Protein AF-F8P8F6-F1 (afdb_monomer_lite)

Radius of gyration: 34.49 Å; chains: 1; bounding box: 82×62×100 Å

Foldseek 3Di:
DDQAQQPQPSHRAPDSPDNHNDPVSVVVVVVVVPVPDDDDDDDDDDDPDDDDQAQPQPRHRAPDSVDSHNDPVSVVVVVVPPPPDPPPPPPDDDDDDDDDDDDDDDDDDDDDDDDDDDDDDDDDDDDDDDDDDDPPDDDDPPPDPDPPDDDDDDDDDDDDDDPDDDPPPPPPPPDPPDPDDDPQAAPPPPPRHGFDQDPVRDGDNHNDLVSQQVCLVVVVAPAQPQPSRGHADPVGSHPDPVSVVVVVPPD

pLDDT: mean 70.85, std 22.19, range [36.22, 97.88]

Secondary structure (DSSP, 8-state):
-PPPPPTTT-SPPSSTT-SSSSHHHHHHHHHHHT-S--------PPPTT----S-TTT-SPPSSTTSSSSSHHHHHHHHHHS----------------------------------------------------------------S------------------------PPP-----PPPTTB-SSTT--PBPPB-TTSPBPSSSSHHHHHHHHHTTSSPBPTTTSSSBPBTTBSSSSHHHHHHHHH--

Structure (mmCIF, N/CA/C/O backbone):
data_AF-F8P8F6-F1
#
_entry.id   AF-F8P8F6-F1
#
loop_
_atom_site.group_PDB
_atom_site.id
_atom_site.type_symbol
_atom_site.label_atom_id
_atom_site.label_alt_id
_atom_site.label_comp_id
_atom_site.label_asym_id
_atom_site.label_entity_id
_atom_site.label_seq_id
_atom_site.pdbx_PDB_ins_code
_atom_site.Cartn_x
_atom_site.Cartn_y
_atom_site.Cartn_z
_atom_site.occupancy
_atom_site.B_iso_or_equiv
_atom_site.auth_seq_id
_atom_site.auth_comp_id
_atom_site.auth_asym_id
_atom_site.auth_atom_id
_atom_site.pdbx_PDB_model_num
ATOM 1 N N . MET A 1 1 ? 51.251 -5.791 15.414 1.00 56.12 1 MET A N 1
ATOM 2 C CA . MET A 1 1 ? 50.187 -5.242 14.542 1.00 56.12 1 MET A CA 1
ATOM 3 C C . MET A 1 1 ? 50.867 -4.644 13.320 1.00 56.12 1 MET A C 1
ATOM 5 O O . MET A 1 1 ? 51.685 -3.748 13.491 1.00 56.12 1 MET A O 1
ATOM 9 N N . ALA A 1 2 ? 50.655 -5.206 12.128 1.00 58.38 2 ALA A N 1
ATOM 10 C CA . ALA A 1 2 ? 51.312 -4.716 10.916 1.00 58.38 2 ALA A CA 1
ATOM 11 C C . ALA A 1 2 ? 50.713 -3.356 10.500 1.00 58.38 2 ALA A C 1
ATOM 13 O O . ALA A 1 2 ? 49.497 -3.188 10.606 1.00 58.38 2 ALA A O 1
ATOM 14 N N . PRO A 1 3 ? 51.529 -2.382 10.058 1.00 70.81 3 PRO A N 1
ATOM 15 C CA . PRO A 1 3 ? 51.019 -1.112 9.557 1.00 70.81 3 PRO A CA 1
ATOM 16 C C . PRO A 1 3 ? 50.175 -1.375 8.306 1.00 70.81 3 PRO A C 1
ATOM 18 O O . PRO A 1 3 ? 50.679 -1.948 7.339 1.00 70.81 3 PRO A O 1
ATOM 21 N N . ALA A 1 4 ? 48.904 -0.973 8.336 1.00 86.75 4 ALA A N 1
ATOM 22 C CA . ALA A 1 4 ? 48.013 -1.102 7.190 1.00 86.75 4 ALA A CA 1
ATOM 23 C C . ALA A 1 4 ? 48.607 -0.336 5.995 1.00 86.75 4 ALA A C 1
ATOM 25 O O . ALA A 1 4 ? 48.959 0.844 6.105 1.00 86.75 4 ALA A O 1
ATOM 26 N N . LEU A 1 5 ? 48.790 -1.027 4.869 1.00 92.69 5 LEU A N 1
ATOM 27 C CA . LEU A 1 5 ? 49.139 -0.375 3.610 1.00 92.69 5 LEU A CA 1
ATOM 28 C C . LEU A 1 5 ? 47.928 0.425 3.126 1.00 92.69 5 LEU A C 1
ATOM 30 O O . LEU A 1 5 ? 46.796 0.103 3.459 1.00 92.69 5 LEU A O 1
ATOM 34 N N . CYS A 1 6 ? 48.157 1.479 2.348 1.00 92.38 6 CYS A N 1
ATOM 35 C CA . CYS A 1 6 ? 47.046 2.252 1.806 1.00 92.38 6 CYS A CA 1
ATOM 36 C C . CYS A 1 6 ? 46.177 1.409 0.861 1.00 92.38 6 CYS A C 1
ATOM 38 O O . CYS A 1 6 ? 46.695 0.897 -0.127 1.00 92.38 6 CYS A O 1
ATOM 40 N N . ASP A 1 7 ? 44.863 1.401 1.074 1.00 91.06 7 ASP A N 1
ATOM 41 C CA . ASP A 1 7 ? 43.907 0.594 0.292 1.00 91.06 7 ASP A CA 1
ATOM 42 C C . ASP A 1 7 ? 43.836 0.943 -1.204 1.00 91.06 7 ASP A C 1
ATOM 44 O O . ASP A 1 7 ? 43.388 0.145 -2.021 1.00 91.06 7 ASP A O 1
ATOM 48 N N . ASN A 1 8 ? 44.256 2.150 -1.593 1.00 92.94 8 ASN A N 1
ATOM 49 C CA . ASN A 1 8 ? 44.190 2.589 -2.990 1.00 92.94 8 ASN A CA 1
ATOM 50 C C . ASN A 1 8 ? 45.541 2.507 -3.717 1.00 92.94 8 ASN A C 1
ATOM 52 O O . ASN A 1 8 ? 45.564 2.264 -4.918 1.00 92.94 8 ASN A O 1
ATOM 56 N N . CYS A 1 9 ? 46.661 2.722 -3.014 1.00 93.62 9 CYS A N 1
ATOM 57 C CA . CYS A 1 9 ? 47.998 2.792 -3.623 1.00 93.62 9 CYS A CA 1
ATOM 58 C C . CYS A 1 9 ? 48.926 1.632 -3.212 1.00 93.62 9 CYS A C 1
ATOM 60 O O . CYS A 1 9 ? 50.002 1.491 -3.786 1.00 93.62 9 CYS A O 1
ATOM 62 N N . HIS A 1 10 ? 48.561 0.868 -2.174 1.00 92.56 10 HIS A N 1
ATOM 63 C CA . HIS A 1 10 ? 49.378 -0.139 -1.483 1.00 92.56 10 HIS A CA 1
ATOM 64 C C . HIS A 1 10 ? 50.791 0.327 -1.090 1.00 9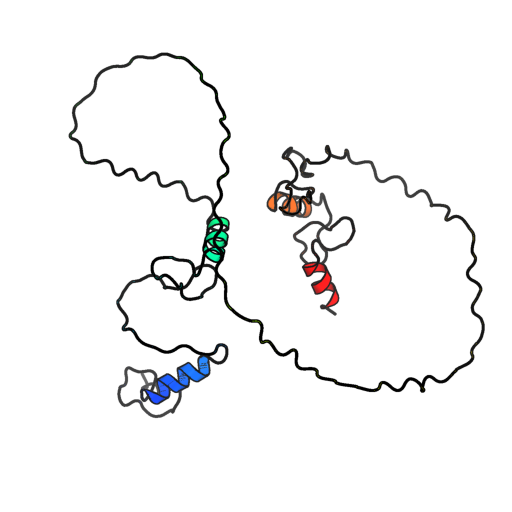2.56 10 HIS A C 1
ATOM 66 O O . HIS A 1 10 ? 51.690 -0.479 -0.875 1.00 92.56 10 HIS A O 1
ATOM 72 N N . LYS A 1 11 ? 51.007 1.642 -0.948 1.00 92.62 11 LYS A N 1
ATOM 73 C CA . LYS A 1 11 ? 52.240 2.205 -0.382 1.00 92.62 11 LYS A CA 1
ATOM 74 C C . LYS A 1 11 ? 52.068 2.413 1.115 1.00 92.62 11 LYS A C 1
ATOM 76 O O . LYS A 1 11 ? 50.972 2.711 1.598 1.00 92.62 11 LYS A O 1
ATOM 81 N N . LYS A 1 12 ? 53.174 2.290 1.847 1.00 89.50 12 LYS A N 1
ATOM 82 C CA . LYS A 1 12 ? 53.213 2.529 3.290 1.00 89.50 12 LYS A CA 1
ATOM 83 C C . LYS A 1 12 ? 52.879 4.006 3.565 1.00 89.50 12 LYS A C 1
ATOM 85 O O . LYS A 1 12 ? 53.557 4.879 3.016 1.00 89.50 12 LYS A O 1
ATOM 90 N N . PRO A 1 13 ? 51.825 4.315 4.341 1.00 89.38 13 PRO A N 1
ATOM 91 C CA . PRO A 1 13 ? 51.421 5.696 4.569 1.00 89.38 13 PRO A CA 1
ATOM 92 C C . PRO A 1 13 ? 52.484 6.442 5.382 1.00 89.38 13 PRO A C 1
ATOM 94 O O . PRO A 1 13 ? 53.085 5.887 6.301 1.00 89.38 13 PRO A O 1
ATOM 97 N N . LYS A 1 14 ? 52.699 7.727 5.065 1.00 86.88 14 LYS A N 1
ATOM 98 C CA . LYS A 1 14 ? 53.635 8.589 5.812 1.00 86.88 14 LYS A CA 1
ATOM 99 C C . LYS A 1 14 ? 53.171 8.832 7.255 1.00 86.88 14 LYS A C 1
ATOM 101 O O . LYS A 1 14 ? 53.989 9.085 8.132 1.00 86.88 14 LYS A O 1
ATOM 106 N N . PHE A 1 15 ? 51.866 8.723 7.494 1.00 85.94 15 PHE A N 1
ATOM 107 C CA . PHE A 1 15 ? 51.234 8.856 8.801 1.00 85.94 15 PHE A CA 1
ATOM 108 C C . PHE A 1 15 ? 50.448 7.574 9.093 1.00 85.94 15 PHE A C 1
ATOM 110 O O . PHE A 1 15 ? 49.455 7.291 8.426 1.00 85.94 15 PHE A O 1
ATOM 117 N N . SER A 1 16 ? 50.903 6.794 10.077 1.00 79.69 16 SER A N 1
ATOM 118 C CA . SER A 1 16 ? 50.377 5.454 10.399 1.00 79.69 16 SER A CA 1
ATOM 119 C C . SER A 1 16 ? 48.900 5.425 10.824 1.00 79.69 16 SER A C 1
ATOM 121 O O . SER A 1 16 ? 48.324 4.348 10.938 1.00 79.69 16 SER A O 1
ATOM 123 N N . THR A 1 17 ? 48.292 6.576 11.097 1.00 86.44 17 THR A N 1
ATOM 124 C CA . THR A 1 17 ? 46.916 6.704 11.597 1.00 86.44 17 THR A CA 1
ATOM 125 C C . THR A 1 17 ? 45.855 6.820 10.502 1.00 86.44 17 THR A C 1
ATOM 127 O O . THR A 1 17 ? 44.670 6.832 10.821 1.00 86.44 17 THR A O 1
ATOM 130 N N . PHE A 1 18 ? 46.237 6.913 9.223 1.00 87.62 18 PHE A N 1
ATOM 131 C CA . PHE A 1 18 ? 45.287 7.103 8.123 1.00 87.62 18 PHE A CA 1
ATOM 132 C C . PHE A 1 18 ? 45.213 5.874 7.212 1.00 87.62 18 PHE A C 1
ATOM 134 O O . PHE A 1 18 ? 46.236 5.320 6.824 1.00 87.62 18 PHE A O 1
ATOM 141 N N . GLN A 1 19 ? 43.990 5.524 6.797 1.00 91.19 19 GLN A N 1
ATOM 142 C CA . GLN A 1 19 ? 43.688 4.454 5.825 1.00 91.19 19 GLN A CA 1
ATOM 143 C C . GLN A 1 19 ? 44.325 4.701 4.437 1.00 91.19 19 GLN A C 1
ATOM 145 O O . GLN A 1 19 ? 44.450 3.795 3.616 1.00 91.19 19 GLN A O 1
ATOM 150 N N . TYR A 1 20 ? 44.738 5.943 4.147 1.00 92.94 20 TYR A N 1
ATOM 151 C CA . TYR A 1 20 ? 45.270 6.340 2.844 1.00 92.94 20 TYR A CA 1
ATOM 152 C C . TYR A 1 20 ? 46.641 7.010 2.948 1.00 92.94 20 TYR A C 1
ATOM 154 O O . TYR A 1 20 ? 46.889 7.820 3.840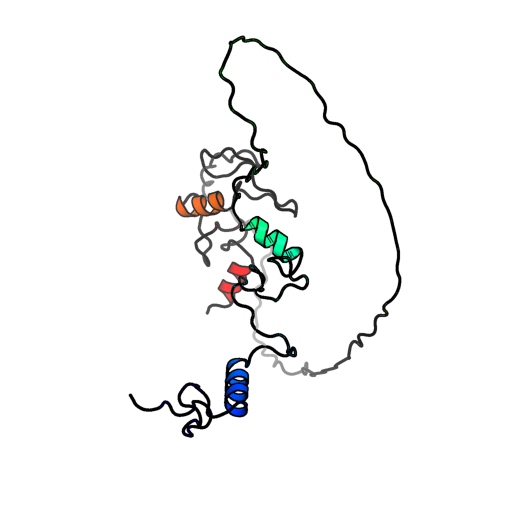 1.00 92.94 20 TYR A O 1
ATOM 162 N N . CYS A 1 21 ? 47.517 6.720 1.977 1.00 93.56 21 CYS A N 1
ATOM 163 C CA . CYS A 1 21 ? 48.890 7.229 1.910 1.00 93.56 21 CYS A CA 1
ATOM 164 C C . CYS A 1 21 ? 48.959 8.757 1.702 1.00 93.56 21 CYS A C 1
ATOM 166 O O . CYS A 1 21 ? 49.967 9.382 2.034 1.00 93.56 21 CYS A O 1
ATOM 168 N N . GLY A 1 22 ? 47.877 9.368 1.208 1.00 92.06 22 GLY A N 1
ATOM 169 C CA . GLY A 1 22 ? 47.751 10.806 1.005 1.00 92.06 22 GLY A CA 1
ATOM 170 C C . GLY A 1 22 ? 46.328 11.233 0.641 1.00 92.06 22 GLY A C 1
ATOM 171 O O . GLY A 1 22 ? 45.431 10.406 0.466 1.00 92.06 22 GLY A O 1
ATOM 172 N N . LYS A 1 23 ? 46.129 12.551 0.506 1.00 90.25 23 LYS A N 1
ATOM 173 C CA . LYS A 1 23 ? 44.828 13.162 0.165 1.00 90.25 23 LYS A CA 1
ATOM 174 C C . LYS A 1 23 ? 44.289 12.695 -1.189 1.00 90.25 23 LYS A C 1
ATOM 176 O O . LYS A 1 23 ? 43.084 12.535 -1.333 1.00 90.25 23 LYS A O 1
ATOM 181 N N . THR A 1 24 ? 45.177 12.466 -2.155 1.00 94.19 24 THR A N 1
ATOM 182 C CA . THR A 1 24 ? 44.829 11.954 -3.487 1.00 94.19 24 THR A CA 1
ATOM 183 C C . THR A 1 24 ? 44.187 10.575 -3.388 1.00 94.19 24 THR A C 1
ATOM 185 O O . THR A 1 24 ? 43.061 10.391 -3.834 1.00 94.19 24 THR A O 1
ATOM 188 N N . CYS A 1 25 ? 44.828 9.643 -2.684 1.00 92.94 25 CYS A N 1
ATOM 189 C CA . CYS A 1 25 ? 44.306 8.288 -2.524 1.00 92.94 25 CYS A CA 1
ATOM 190 C C . CYS A 1 25 ? 43.001 8.220 -1.720 1.00 92.94 25 CYS A C 1
ATOM 192 O O . CYS A 1 25 ? 42.155 7.383 -2.015 1.00 92.94 25 CYS A O 1
ATOM 194 N N . ALA A 1 26 ? 42.799 9.122 -0.754 1.00 91.88 26 ALA A N 1
ATOM 195 C CA . ALA A 1 26 ? 41.521 9.235 -0.051 1.00 91.88 26 ALA A CA 1
ATOM 196 C C . ALA A 1 26 ? 40.383 9.722 -0.973 1.00 91.88 26 ALA A C 1
ATOM 198 O O . ALA A 1 26 ? 39.255 9.229 -0.883 1.00 91.88 26 ALA A O 1
ATOM 199 N N . ALA A 1 27 ? 40.673 10.671 -1.873 1.00 91.62 27 ALA A N 1
ATOM 200 C CA . ALA A 1 27 ? 39.710 11.187 -2.848 1.00 91.62 27 ALA A CA 1
ATOM 201 C C . ALA A 1 27 ? 39.357 10.141 -3.922 1.00 91.62 27 ALA A C 1
ATOM 203 O O . ALA A 1 27 ? 38.192 9.975 -4.271 1.00 91.62 27 ALA A O 1
ATOM 204 N N . GLU A 1 28 ? 40.345 9.389 -4.407 1.00 91.62 28 GLU A N 1
ATOM 205 C CA . GLU A 1 28 ? 40.125 8.313 -5.381 1.00 91.62 28 GLU A CA 1
ATOM 206 C C . GLU A 1 28 ? 39.297 7.168 -4.790 1.00 91.62 28 GLU A C 1
ATOM 208 O O . GLU A 1 28 ? 38.394 6.652 -5.449 1.00 91.62 28 GLU A O 1
ATOM 213 N N . ALA A 1 29 ? 39.537 6.808 -3.527 1.00 87.69 29 ALA A N 1
ATOM 214 C CA . ALA A 1 29 ? 38.753 5.785 -2.844 1.00 87.69 29 ALA A CA 1
ATOM 215 C C . ALA A 1 29 ? 37.292 6.214 -2.620 1.00 87.69 29 ALA A C 1
ATOM 217 O O . ALA A 1 29 ? 36.374 5.410 -2.780 1.00 87.69 29 ALA A O 1
ATOM 218 N N . THR A 1 30 ? 37.047 7.495 -2.321 1.00 83.19 30 THR A N 1
ATOM 219 C CA . THR A 1 30 ? 35.676 8.026 -2.237 1.00 83.19 30 THR A CA 1
ATOM 220 C C . THR A 1 30 ? 35.005 8.102 -3.607 1.00 83.19 30 THR A C 1
ATOM 222 O O . THR A 1 30 ? 33.823 7.779 -3.708 1.00 83.19 30 THR A O 1
ATOM 225 N N . ALA A 1 31 ? 35.737 8.448 -4.670 1.00 80.25 31 ALA A N 1
ATOM 226 C CA . ALA A 1 31 ? 35.213 8.445 -6.037 1.00 80.25 31 ALA A CA 1
ATOM 227 C C . ALA A 1 31 ? 34.824 7.030 -6.505 1.00 80.25 31 ALA A C 1
ATOM 229 O O . ALA A 1 31 ? 33.751 6.851 -7.076 1.00 80.25 31 ALA A O 1
ATOM 230 N N . LYS A 1 32 ? 35.636 6.010 -6.195 1.00 77.31 32 LYS A N 1
ATOM 231 C CA . LYS A 1 32 ? 35.328 4.605 -6.520 1.00 77.31 32 LYS A CA 1
ATOM 232 C C . LYS A 1 32 ? 34.104 4.070 -5.768 1.00 77.31 32 LYS A C 1
ATOM 234 O O . LYS A 1 32 ? 33.344 3.298 -6.336 1.00 77.31 32 LYS A O 1
ATOM 239 N N . ASN A 1 33 ? 33.872 4.509 -4.529 1.00 67.38 33 ASN A N 1
ATOM 240 C CA . ASN A 1 33 ? 32.741 4.039 -3.717 1.00 67.38 33 ASN A CA 1
ATOM 241 C C . ASN A 1 33 ? 31.435 4.832 -3.950 1.00 67.38 33 ASN A C 1
ATOM 243 O O . ASN A 1 33 ? 30.374 4.459 -3.462 1.00 67.38 33 ASN A O 1
ATOM 247 N N . THR A 1 34 ? 31.494 5.942 -4.694 1.00 61.72 34 THR A N 1
ATOM 248 C CA . THR A 1 34 ? 30.333 6.802 -4.999 1.00 61.72 34 THR A CA 1
ATOM 249 C C . THR A 1 34 ? 29.886 6.712 -6.458 1.00 61.72 34 THR A C 1
ATOM 251 O O . THR A 1 34 ? 29.148 7.572 -6.942 1.00 61.72 34 THR A O 1
ATOM 254 N N . GLY A 1 35 ? 30.270 5.638 -7.155 1.00 48.31 35 GLY A N 1
ATOM 255 C CA . GLY A 1 35 ? 29.797 5.285 -8.495 1.00 48.31 35 GLY A CA 1
ATOM 256 C C . GLY A 1 35 ? 28.311 4.902 -8.551 1.00 48.31 35 GLY A C 1
ATOM 257 O O . GLY A 1 35 ? 27.991 3.796 -8.957 1.00 48.31 35 GLY A O 1
ATOM 258 N N . ALA A 1 36 ? 27.419 5.806 -8.134 1.00 45.09 36 ALA A N 1
ATOM 259 C CA . ALA A 1 36 ? 26.008 5.911 -8.516 1.00 45.09 36 ALA A CA 1
ATOM 260 C C . ALA A 1 36 ? 25.412 7.221 -7.947 1.00 45.09 36 ALA A C 1
ATOM 262 O O . ALA A 1 36 ? 24.582 7.200 -7.041 1.00 45.09 36 ALA A O 1
ATOM 263 N N . GLY A 1 37 ? 25.831 8.391 -8.447 1.00 44.97 37 GLY A N 1
ATOM 264 C CA . GLY A 1 37 ? 25.117 9.641 -8.141 1.00 44.97 37 GLY A CA 1
ATOM 265 C C . GLY A 1 37 ? 25.941 10.915 -8.274 1.00 44.97 37 GLY A C 1
ATOM 266 O O . GLY A 1 37 ? 26.598 11.353 -7.335 1.00 44.97 37 GLY A O 1
ATOM 267 N N . ARG A 1 38 ? 25.863 11.536 -9.451 1.00 46.06 38 ARG A N 1
ATOM 268 C CA . ARG A 1 38 ? 26.513 12.798 -9.828 1.00 46.06 38 ARG A CA 1
ATOM 269 C C . ARG A 1 38 ? 26.265 13.953 -8.833 1.00 46.06 38 ARG A C 1
ATOM 271 O O . ARG A 1 38 ? 25.129 14.355 -8.622 1.00 46.06 38 ARG A O 1
ATOM 278 N N . GLY A 1 39 ? 27.367 14.567 -8.388 1.00 51.06 39 GLY A N 1
ATOM 279 C CA . GLY A 1 39 ? 27.608 16.016 -8.494 1.00 51.06 39 GLY A CA 1
ATOM 280 C C . GLY A 1 39 ? 27.079 16.946 -7.392 1.00 51.06 39 GLY A C 1
ATOM 281 O O . GLY A 1 39 ? 25.901 17.280 -7.359 1.00 51.06 39 GLY A O 1
ATOM 282 N N . GLY A 1 40 ? 27.987 17.511 -6.584 1.00 45.62 40 GLY A N 1
ATOM 283 C CA . GLY A 1 40 ? 27.705 18.723 -5.800 1.00 45.62 40 GLY A CA 1
ATOM 284 C C . GLY A 1 40 ? 28.805 19.125 -4.810 1.00 45.62 40 GLY A C 1
ATOM 285 O O . GLY A 1 40 ? 28.988 18.474 -3.790 1.00 45.62 40 GLY A O 1
ATOM 286 N N . LYS A 1 41 ? 29.523 20.212 -5.127 1.00 48.22 41 LYS A N 1
ATOM 287 C CA . LYS A 1 41 ? 30.700 20.795 -4.446 1.00 48.22 41 LYS A CA 1
ATOM 288 C C . LYS A 1 41 ? 30.584 21.008 -2.917 1.00 48.22 41 LYS A C 1
ATOM 290 O O . LYS A 1 41 ? 29.551 21.411 -2.394 1.00 48.22 41 LYS A O 1
ATOM 295 N N . ALA A 1 42 ? 31.740 20.839 -2.260 1.00 55.34 42 ALA A N 1
ATOM 296 C CA . ALA A 1 42 ? 32.123 21.236 -0.892 1.00 55.34 42 ALA A CA 1
ATOM 297 C C . ALA A 1 42 ? 31.818 22.729 -0.574 1.00 55.34 42 ALA A C 1
ATOM 299 O O . ALA A 1 42 ? 31.701 23.527 -1.496 1.00 55.34 42 ALA A O 1
ATOM 300 N N . LYS A 1 43 ? 31.716 23.219 0.674 1.00 44.81 43 LYS A N 1
ATOM 301 C CA . LYS A 1 43 ? 32.668 23.152 1.806 1.00 44.81 43 LYS A CA 1
ATOM 302 C C . LYS A 1 43 ? 31.965 23.480 3.143 1.00 44.81 43 LYS A C 1
ATOM 304 O O . LYS A 1 43 ? 31.077 24.324 3.168 1.00 44.81 43 LYS A O 1
ATOM 309 N N . GLY A 1 44 ? 32.418 22.887 4.251 1.00 40.34 44 GLY A N 1
ATOM 310 C CA . GLY A 1 44 ? 32.075 23.312 5.619 1.00 40.34 44 GLY A CA 1
ATOM 311 C C . GLY A 1 44 ? 32.537 22.304 6.677 1.00 40.34 44 GLY A C 1
ATOM 312 O O . GLY A 1 44 ? 32.184 21.133 6.588 1.00 40.34 44 GLY A O 1
ATOM 313 N N . ALA A 1 45 ? 33.361 22.752 7.628 1.00 45.31 45 ALA A N 1
ATOM 314 C CA . ALA A 1 45 ? 34.027 21.947 8.657 1.00 45.31 45 ALA A CA 1
ATOM 315 C C . ALA A 1 45 ? 33.052 21.240 9.635 1.00 45.31 45 ALA A C 1
ATOM 317 O O . ALA A 1 45 ? 31.959 21.757 9.885 1.00 45.31 45 ALA A O 1
ATOM 318 N N . PRO A 1 46 ? 33.430 20.080 10.212 1.00 43.50 46 PRO A N 1
ATOM 319 C CA . PRO A 1 46 ? 32.562 19.309 11.094 1.00 43.50 46 PRO A CA 1
ATOM 320 C C . PRO A 1 46 ? 32.519 19.936 12.494 1.00 43.50 46 PRO A C 1
ATOM 322 O O . PRO A 1 46 ? 33.528 20.000 13.191 1.00 43.50 46 PRO A O 1
ATOM 325 N N . THR A 1 47 ? 31.336 20.384 12.913 1.00 49.00 47 THR A N 1
ATOM 326 C CA . THR A 1 47 ? 31.036 20.644 14.329 1.00 49.00 47 THR A CA 1
ATOM 327 C C . THR A 1 47 ? 30.454 19.373 14.959 1.00 49.00 47 THR A C 1
ATOM 329 O O . THR A 1 47 ? 29.680 18.674 14.297 1.00 49.00 47 THR A O 1
ATOM 332 N N . PRO A 1 48 ? 30.808 19.037 16.211 1.00 55.22 48 PRO A N 1
ATOM 333 C CA . PRO A 1 48 ? 30.348 17.815 16.851 1.00 55.22 48 PRO A CA 1
ATOM 334 C C . PRO A 1 48 ? 28.891 17.960 17.311 1.00 55.22 48 PRO A C 1
ATOM 336 O O . PRO A 1 48 ? 28.542 18.914 18.002 1.00 55.22 48 PRO A O 1
ATOM 339 N N . GLY A 1 49 ? 28.048 16.990 16.941 1.00 49.66 49 GLY A N 1
ATOM 340 C CA . GLY A 1 49 ? 26.796 16.705 17.652 1.00 49.66 49 GLY A CA 1
ATOM 341 C C . GLY A 1 49 ? 25.478 17.183 17.033 1.00 49.66 49 GLY A C 1
ATOM 342 O O . GLY A 1 49 ? 24.516 17.350 17.776 1.00 49.66 49 GLY A O 1
ATOM 343 N N . LYS A 1 50 ? 25.372 17.387 15.710 1.00 53.75 50 LYS A N 1
ATOM 344 C CA . LYS A 1 50 ? 24.057 17.608 15.068 1.00 53.75 50 LYS A CA 1
ATOM 345 C C . LYS A 1 50 ? 23.514 16.306 14.466 1.00 53.75 50 LYS A C 1
ATOM 347 O O . LYS A 1 50 ? 24.218 15.709 13.650 1.00 53.75 50 LYS A O 1
ATOM 352 N N . PRO A 1 51 ? 22.293 15.864 14.841 1.00 61.44 51 PRO A N 1
ATOM 353 C CA . PRO A 1 51 ? 21.663 14.700 14.231 1.00 61.44 51 PRO A CA 1
ATOM 354 C C . PRO A 1 51 ? 21.599 14.907 12.718 1.00 61.44 51 PRO A C 1
ATOM 356 O O . PRO A 1 51 ? 21.361 16.017 12.241 1.00 61.44 51 PRO A O 1
ATOM 359 N N . ASN A 1 52 ? 21.907 13.837 11.991 1.00 65.19 52 ASN A N 1
ATOM 360 C CA . ASN A 1 52 ? 22.130 13.818 10.551 1.00 65.19 52 ASN A CA 1
ATOM 361 C C . ASN A 1 52 ? 21.156 14.736 9.789 1.00 65.19 52 ASN A C 1
ATOM 363 O O . ASN A 1 52 ? 19.950 14.512 9.790 1.00 65.19 52 ASN A O 1
ATOM 367 N N . ASN A 1 53 ? 21.706 15.755 9.112 1.00 75.94 53 ASN A N 1
ATOM 368 C CA . ASN A 1 53 ? 21.003 16.738 8.270 1.00 75.94 53 ASN A CA 1
ATOM 369 C C . ASN A 1 53 ? 20.468 16.119 6.961 1.00 75.94 53 ASN A C 1
ATOM 371 O O . ASN A 1 53 ? 20.618 16.689 5.879 1.00 75.94 53 ASN A O 1
ATOM 375 N N . LEU A 1 54 ? 19.901 14.921 7.022 1.00 90.94 54 LEU A N 1
ATOM 376 C CA . LEU A 1 54 ? 19.271 14.260 5.891 1.00 90.94 54 LEU A CA 1
ATOM 377 C C . LEU A 1 54 ? 17.792 14.132 6.207 1.00 90.94 54 LEU A C 1
ATOM 379 O O . LEU A 1 54 ? 17.392 13.879 7.340 1.00 90.94 54 LEU A O 1
ATOM 383 N N . CYS A 1 55 ? 16.963 14.342 5.195 1.00 90.62 55 CYS A N 1
ATOM 384 C CA . CYS A 1 55 ? 15.541 14.155 5.358 1.00 90.62 55 CYS A CA 1
ATOM 385 C C . CYS A 1 55 ? 15.239 12.708 5.748 1.00 90.62 55 CYS A C 1
ATOM 387 O O . CYS A 1 55 ? 15.623 11.787 5.032 1.00 90.62 55 CYS A O 1
ATOM 389 N N . ILE A 1 56 ? 14.463 12.533 6.816 1.00 89.94 56 ILE A N 1
ATOM 390 C CA . ILE A 1 56 ? 14.096 11.214 7.357 1.00 89.94 56 ILE A CA 1
ATOM 391 C C . ILE A 1 56 ? 13.339 10.358 6.322 1.00 89.94 56 ILE A C 1
ATOM 393 O O . ILE A 1 56 ? 13.418 9.139 6.352 1.00 89.94 56 ILE A O 1
ATOM 397 N N . GLN A 1 57 ? 12.622 10.992 5.387 1.00 91.94 57 GLN A N 1
ATOM 398 C CA . GLN A 1 57 ? 11.816 10.301 4.373 1.00 91.94 57 GLN A CA 1
ATOM 399 C C . GLN A 1 57 ? 12.566 10.030 3.067 1.00 91.94 57 GLN A C 1
ATOM 401 O O . GLN A 1 57 ? 12.403 8.977 2.467 1.00 91.94 57 GLN A O 1
ATOM 406 N N . CYS A 1 58 ? 13.346 11.003 2.590 1.00 92.06 58 CYS A N 1
ATOM 407 C CA . CYS A 1 58 ? 13.924 10.964 1.245 1.00 92.06 58 CYS A CA 1
ATOM 408 C C . CYS A 1 58 ? 15.445 10.738 1.250 1.00 92.06 58 CYS A C 1
ATOM 410 O O . CYS A 1 58 ? 16.033 10.587 0.184 1.00 92.06 58 CYS A O 1
ATOM 412 N N . GLY A 1 59 ? 16.107 10.830 2.410 1.00 90.38 59 GLY A N 1
ATOM 413 C CA . GLY A 1 59 ? 17.568 10.824 2.534 1.00 90.38 59 GLY A CA 1
ATOM 414 C C . GLY A 1 59 ? 18.266 12.036 1.904 1.00 90.38 59 GLY A C 1
ATOM 415 O O . GLY A 1 59 ? 19.477 12.171 2.019 1.00 90.38 59 GLY A O 1
ATOM 416 N N . LYS A 1 60 ? 17.537 12.950 1.246 1.00 91.69 60 LYS A N 1
ATOM 417 C CA . LYS A 1 60 ? 18.115 14.149 0.621 1.00 91.69 60 LYS A CA 1
ATOM 418 C C . LYS A 1 60 ? 18.342 15.240 1.659 1.00 91.69 60 LYS A C 1
ATOM 420 O O . LYS A 1 60 ? 17.553 15.410 2.592 1.00 91.69 60 LYS A O 1
ATOM 425 N N . LYS A 1 61 ? 19.400 16.021 1.457 1.00 88.12 61 LYS A N 1
ATOM 426 C CA . LYS A 1 61 ? 19.730 17.177 2.292 1.00 88.12 61 LYS A CA 1
ATOM 427 C C . LYS A 1 61 ? 18.606 18.222 2.205 1.00 88.12 61 LYS A C 1
ATOM 429 O O . LYS A 1 61 ? 18.205 18.573 1.092 1.00 88.12 61 LYS A O 1
ATOM 434 N N . PRO A 1 62 ? 18.050 18.694 3.331 1.00 87.81 62 PRO A N 1
ATOM 435 C CA . PRO A 1 62 ? 16.956 19.645 3.299 1.00 87.81 62 PRO A CA 1
ATOM 436 C C . PRO A 1 62 ? 17.422 21.007 2.790 1.00 87.81 62 PRO A C 1
ATOM 438 O O . PRO A 1 62 ? 18.512 21.468 3.123 1.00 87.81 62 PRO A O 1
ATOM 441 N N . LYS A 1 63 ? 16.577 21.657 1.975 1.00 83.62 63 LYS A N 1
ATOM 442 C CA . LYS A 1 63 ? 16.850 23.000 1.434 1.00 83.62 63 LYS A CA 1
ATOM 443 C C . LYS A 1 63 ? 16.880 24.062 2.540 1.00 83.62 63 LYS A C 1
ATOM 445 O O . LYS A 1 63 ? 17.593 25.050 2.423 1.00 83.62 63 LYS A O 1
ATOM 450 N N . PHE A 1 64 ? 16.141 23.824 3.624 1.00 82.19 64 PHE A N 1
ATOM 451 C CA . PHE A 1 64 ? 16.089 24.677 4.807 1.00 82.19 64 PHE A CA 1
ATOM 452 C C . PHE A 1 64 ? 16.660 23.889 5.990 1.00 82.19 64 PHE A C 1
ATOM 454 O O . PHE A 1 64 ? 16.042 22.927 6.447 1.00 82.19 64 PHE A O 1
ATOM 461 N N . GLY A 1 65 ? 17.853 24.267 6.460 1.00 76.12 65 GLY A N 1
ATOM 462 C CA . GLY A 1 65 ? 18.617 23.529 7.481 1.00 76.12 65 GLY A CA 1
ATOM 463 C C . GLY A 1 65 ? 17.951 23.417 8.859 1.00 76.12 65 GLY A C 1
ATOM 464 O O . GLY A 1 65 ? 18.496 22.777 9.749 1.00 76.12 65 GLY A O 1
ATOM 465 N N . THR A 1 66 ? 16.781 24.025 9.043 1.00 84.56 66 THR A N 1
ATOM 466 C CA . THR A 1 66 ? 16.005 24.014 10.288 1.00 84.56 66 THR A CA 1
ATOM 467 C C . THR A 1 66 ? 14.963 22.891 10.355 1.00 84.56 66 THR A C 1
ATOM 469 O O . THR A 1 66 ? 14.324 22.726 11.391 1.00 84.56 66 THR A O 1
ATOM 472 N N . HIS A 1 67 ? 14.754 22.117 9.282 1.00 85.62 67 HIS A N 1
ATOM 473 C CA . HIS A 1 67 ? 13.711 21.087 9.232 1.00 85.62 67 HIS A CA 1
ATOM 474 C C . HIS A 1 67 ? 14.264 19.685 8.956 1.00 85.62 67 HIS A C 1
ATOM 476 O O . HIS A 1 67 ? 15.118 19.492 8.096 1.00 85.62 67 HIS A O 1
ATOM 482 N N . ASN A 1 68 ? 13.669 18.677 9.603 1.00 90.75 68 ASN A N 1
ATOM 483 C CA . ASN A 1 68 ? 13.969 17.251 9.391 1.00 90.75 68 ASN A CA 1
ATOM 484 C C . ASN A 1 68 ? 13.507 16.707 8.018 1.00 90.75 68 ASN A C 1
ATOM 486 O O . ASN A 1 68 ? 13.606 15.507 7.747 1.00 90.75 68 ASN A O 1
ATOM 490 N N . TYR A 1 69 ? 12.961 17.563 7.146 1.00 91.56 69 TYR A N 1
ATOM 491 C CA . TYR A 1 69 ? 12.343 17.172 5.881 1.00 91.56 69 TYR A CA 1
ATOM 492 C C . TYR A 1 69 ? 12.848 18.010 4.707 1.00 91.56 69 TYR A C 1
ATOM 494 O O . TYR A 1 69 ? 12.977 19.227 4.812 1.00 91.56 69 TYR A O 1
ATOM 502 N N . CYS A 1 70 ? 13.081 17.358 3.558 1.00 93.19 70 CYS A N 1
ATOM 503 C CA . CYS A 1 70 ? 13.633 17.999 2.363 1.00 93.19 70 CYS A CA 1
ATOM 504 C C . CYS A 1 70 ? 12.649 18.949 1.654 1.00 93.19 70 CYS A C 1
ATOM 506 O O . CYS A 1 70 ? 13.069 19.834 0.912 1.00 93.19 70 CYS A O 1
ATOM 508 N N . GLY A 1 71 ? 11.350 18.808 1.929 1.00 90.81 71 GLY A N 1
ATOM 509 C CA . GLY A 1 71 ? 10.286 19.672 1.426 1.00 90.81 71 GLY A CA 1
ATOM 510 C C . GLY A 1 71 ? 8.921 19.286 1.997 1.00 90.81 71 GLY A C 1
ATOM 511 O O . GLY A 1 71 ? 8.804 18.303 2.733 1.00 90.81 71 GLY A O 1
ATOM 512 N N . LYS A 1 72 ? 7.874 20.035 1.619 1.00 91.12 72 LYS A N 1
ATOM 513 C CA . LYS A 1 72 ? 6.496 19.842 2.117 1.00 91.12 72 LYS A CA 1
ATOM 514 C C . LYS A 1 72 ? 5.995 18.404 1.946 1.00 91.12 72 LYS A C 1
ATOM 516 O O . LYS A 1 72 ? 5.459 17.841 2.891 1.00 91.12 72 LYS A O 1
ATOM 521 N N . ARG A 1 73 ? 6.254 17.769 0.794 1.00 92.88 73 ARG A N 1
ATOM 522 C CA . ARG A 1 73 ? 5.827 16.377 0.539 1.00 92.88 73 ARG A CA 1
ATOM 523 C C . ARG A 1 73 ? 6.414 15.389 1.551 1.00 92.88 73 ARG A C 1
ATOM 525 O O . ARG A 1 73 ? 5.707 14.521 2.045 1.00 92.88 73 ARG A O 1
ATOM 532 N N . CYS A 1 74 ? 7.692 15.545 1.895 1.00 93.19 74 CYS A N 1
ATOM 533 C CA . CYS A 1 74 ? 8.340 14.690 2.888 1.00 93.19 74 CYS A CA 1
ATOM 534 C C . CYS A 1 74 ? 7.859 14.977 4.310 1.00 93.19 74 CYS A C 1
ATOM 536 O O . CYS A 1 74 ? 7.768 14.050 5.103 1.00 93.19 74 CYS A O 1
ATOM 538 N N . ALA A 1 75 ? 7.502 16.224 4.626 1.00 91.38 75 ALA A N 1
ATOM 539 C CA . ALA A 1 75 ? 6.888 16.544 5.910 1.00 91.38 75 ALA A CA 1
ATOM 540 C C . ALA A 1 75 ? 5.516 15.865 6.068 1.00 91.38 75 ALA A C 1
ATOM 542 O O . ALA A 1 75 ? 5.245 15.288 7.115 1.00 91.38 75 ALA A O 1
ATOM 543 N N . THR A 1 76 ? 4.685 15.850 5.019 1.00 92.25 76 THR A N 1
ATOM 544 C CA . THR A 1 76 ? 3.375 15.174 5.039 1.00 92.25 76 THR A CA 1
ATOM 545 C C . THR A 1 76 ? 3.506 13.653 5.159 1.00 92.25 76 THR A C 1
ATOM 547 O O . THR A 1 76 ? 2.832 13.046 5.985 1.00 92.25 76 THR A O 1
ATOM 550 N N . LEU A 1 77 ? 4.411 13.032 4.394 1.00 91.69 77 LEU A N 1
ATOM 551 C CA . LEU A 1 77 ? 4.677 11.588 4.494 1.00 91.69 77 LEU A CA 1
ATOM 552 C C . LEU A 1 77 ? 5.280 11.203 5.851 1.00 91.69 77 LEU A C 1
ATOM 554 O O . LEU A 1 77 ? 4.975 10.143 6.394 1.00 91.69 77 LEU A O 1
ATOM 558 N N . GLY A 1 78 ? 6.109 12.083 6.417 1.00 87.62 78 GLY A N 1
ATOM 559 C CA . GLY A 1 78 ? 6.641 11.935 7.765 1.00 87.62 78 GLY A CA 1
ATOM 560 C C . GLY A 1 78 ? 5.563 12.019 8.835 1.00 87.62 78 GLY A C 1
ATOM 561 O O . GLY A 1 78 ? 5.555 11.189 9.733 1.00 87.62 78 GLY A O 1
ATOM 562 N N . ALA A 1 79 ? 4.619 12.953 8.711 1.00 85.12 79 ALA A N 1
ATOM 563 C CA . ALA A 1 79 ? 3.493 13.079 9.633 1.00 85.12 79 ALA A CA 1
ATOM 564 C C . ALA A 1 79 ? 2.520 11.889 9.553 1.00 85.12 79 ALA A C 1
ATOM 566 O O . ALA A 1 79 ? 1.956 11.508 10.569 1.00 85.12 79 ALA A O 1
ATOM 567 N N . ALA A 1 80 ? 2.353 11.277 8.376 1.00 83.56 80 ALA A N 1
ATOM 568 C CA . ALA A 1 80 ? 1.530 10.077 8.220 1.00 83.56 80 ALA A CA 1
ATOM 569 C C . ALA A 1 80 ? 2.166 8.821 8.849 1.00 83.56 80 ALA A C 1
ATOM 571 O O . ALA A 1 80 ? 1.450 7.932 9.301 1.00 83.56 80 ALA A O 1
ATOM 572 N N . ASN A 1 81 ? 3.502 8.744 8.881 1.00 79.50 81 ASN A N 1
ATOM 573 C CA . ASN A 1 81 ? 4.242 7.605 9.443 1.00 79.50 81 ASN A CA 1
ATOM 574 C C . ASN A 1 81 ? 4.641 7.792 10.909 1.00 79.50 81 ASN A C 1
ATOM 576 O O . ASN A 1 81 ? 4.819 6.811 11.631 1.00 79.50 81 ASN A O 1
ATOM 580 N N . ALA A 1 82 ? 4.782 9.035 11.368 1.00 70.62 82 ALA A N 1
ATOM 581 C CA . ALA A 1 82 ? 4.851 9.339 12.782 1.00 70.62 82 ALA A CA 1
ATOM 582 C C . ALA A 1 82 ? 3.458 9.068 13.354 1.00 70.62 82 ALA A C 1
ATOM 584 O O . ALA A 1 82 ? 2.586 9.934 13.317 1.00 70.62 82 ALA A O 1
ATOM 585 N N . GLY A 1 83 ? 3.238 7.837 13.831 1.00 61.38 83 GLY A N 1
ATOM 586 C CA . GLY A 1 83 ? 2.031 7.467 14.569 1.00 61.38 83 GLY A CA 1
ATOM 587 C C . GLY A 1 83 ? 1.687 8.532 15.617 1.00 61.38 83 GLY A C 1
ATOM 588 O O . GLY A 1 83 ? 2.583 9.281 16.013 1.00 61.38 83 GLY A O 1
ATOM 589 N N . PRO A 1 84 ? 0.414 8.633 16.042 1.00 59.34 84 PRO A N 1
ATOM 590 C CA . PRO A 1 84 ? -0.100 9.758 16.818 1.00 59.34 84 PRO A CA 1
ATOM 591 C C . PRO A 1 84 ? 0.851 10.081 17.967 1.00 59.34 84 PRO A C 1
ATOM 593 O O . PRO A 1 84 ? 0.908 9.359 18.962 1.00 59.34 84 PRO A O 1
ATOM 596 N N . GLN A 1 85 ? 1.654 11.137 17.801 1.00 54.31 85 GLN A N 1
ATOM 597 C CA . GLN A 1 85 ? 2.499 11.575 18.891 1.00 54.31 85 GLN A CA 1
ATOM 598 C C . GLN A 1 85 ? 1.548 12.075 19.974 1.00 54.31 85 GLN A C 1
ATOM 600 O O . GLN A 1 85 ? 0.658 12.875 19.661 1.00 54.31 85 GLN A O 1
ATOM 605 N N . PRO A 1 86 ? 1.681 11.603 21.225 1.00 48.19 86 PRO A N 1
ATOM 606 C CA . PRO A 1 86 ? 0.885 12.139 22.311 1.00 48.19 86 PRO A CA 1
ATOM 607 C C . PRO A 1 86 ? 1.139 13.642 22.329 1.00 48.19 86 PRO A C 1
ATOM 609 O O . PRO A 1 86 ? 2.294 14.073 22.369 1.00 48.19 86 PRO A O 1
ATOM 612 N N . ALA A 1 87 ? 0.069 14.428 22.217 1.00 50.53 87 ALA A N 1
ATOM 613 C CA . ALA A 1 87 ? 0.135 15.877 22.243 1.00 50.53 87 ALA A CA 1
ATOM 614 C C . ALA A 1 87 ? 0.912 16.296 23.495 1.00 50.53 87 ALA A C 1
ATOM 616 O O . ALA A 1 87 ? 0.390 16.259 24.608 1.00 50.53 87 ALA A O 1
ATOM 617 N N . ARG A 1 88 ? 2.190 16.657 23.330 1.00 49.19 88 ARG A N 1
ATOM 618 C CA . ARG A 1 88 ? 2.992 17.239 24.402 1.00 49.19 88 ARG A CA 1
ATOM 619 C C . ARG A 1 88 ? 2.444 18.639 24.649 1.00 49.19 88 ARG A C 1
ATOM 621 O O . ARG A 1 88 ? 2.928 19.622 24.097 1.00 49.19 88 ARG A O 1
ATOM 628 N N . GLN A 1 89 ? 1.412 18.710 25.486 1.00 51.28 89 GLN A N 1
ATOM 629 C CA . GLN A 1 89 ? 0.979 19.910 26.190 1.00 51.28 89 GLN A CA 1
ATOM 630 C C . GLN A 1 89 ? 2.093 20.320 27.163 1.00 51.28 89 GLN A C 1
ATOM 632 O O . GLN A 1 89 ? 2.049 20.048 28.355 1.00 51.28 89 GLN A O 1
ATOM 637 N N . GLY A 1 90 ? 3.140 20.946 26.633 1.00 44.84 90 GLY A N 1
ATOM 638 C CA . GLY A 1 90 ? 4.179 21.607 27.412 1.00 44.84 90 GLY A CA 1
ATOM 639 C C . GLY A 1 90 ? 3.859 23.087 27.562 1.00 44.84 90 GLY A C 1
ATOM 640 O O . GLY A 1 90 ? 4.547 23.920 26.981 1.00 44.84 90 GLY A O 1
ATOM 641 N N . ARG A 1 91 ? 2.802 23.419 28.312 1.00 43.88 91 ARG A N 1
ATOM 642 C CA . ARG A 1 91 ? 2.596 24.779 28.824 1.00 43.88 91 ARG A CA 1
ATOM 643 C C . ARG A 1 91 ? 3.681 25.008 29.875 1.00 43.88 91 ARG A C 1
ATOM 645 O O . ARG A 1 91 ? 3.652 24.380 30.927 1.00 43.88 91 ARG A O 1
ATOM 652 N N . GLN A 1 92 ? 4.661 25.852 29.565 1.00 48.78 92 GLN A N 1
ATOM 653 C CA . GLN A 1 92 ? 5.632 26.320 30.550 1.00 48.78 92 GLN A CA 1
ATOM 654 C C . GLN A 1 92 ? 4.864 27.083 31.635 1.00 48.78 92 GLN A C 1
ATOM 656 O O . GLN A 1 92 ? 4.313 28.153 31.385 1.00 48.78 92 GLN A O 1
ATOM 661 N N . VAL A 1 93 ? 4.764 26.483 32.819 1.00 45.38 93 VAL A N 1
ATOM 662 C CA . VAL A 1 93 ? 4.252 27.135 34.024 1.00 45.38 93 VAL A CA 1
ATOM 663 C C . VAL A 1 93 ? 5.457 27.726 34.746 1.00 45.38 93 VAL A C 1
ATOM 665 O O . VAL A 1 93 ? 6.394 27.010 35.093 1.00 45.38 93 VAL A O 1
ATOM 668 N N . ALA A 1 94 ? 5.443 29.046 34.918 1.00 49.31 94 ALA A N 1
ATOM 669 C CA . ALA A 1 94 ? 6.388 29.777 35.751 1.00 49.31 94 ALA A CA 1
ATOM 670 C C . ALA A 1 94 ? 6.301 29.310 37.223 1.00 49.31 94 ALA A C 1
ATOM 672 O O . ALA A 1 94 ? 5.218 28.928 37.675 1.00 49.31 94 ALA A O 1
ATOM 673 N N . PRO A 1 95 ? 7.397 29.354 38.001 1.00 53.59 95 PRO A N 1
ATOM 674 C CA . PRO A 1 95 ? 7.386 28.909 39.390 1.00 53.59 95 PRO A CA 1
ATOM 675 C C . PRO A 1 95 ? 6.653 29.923 40.282 1.00 53.59 95 PRO A C 1
ATOM 677 O O . PRO A 1 95 ? 7.154 31.017 40.538 1.00 53.59 95 PRO A O 1
ATOM 680 N N . ALA A 1 96 ? 5.475 29.549 40.786 1.00 49.41 96 ALA A N 1
ATOM 681 C CA . ALA A 1 96 ? 4.769 30.278 41.836 1.00 49.41 96 ALA A CA 1
ATOM 682 C C . ALA A 1 96 ? 4.765 29.469 43.145 1.00 49.41 96 ALA A C 1
ATOM 684 O O . ALA A 1 96 ? 4.498 28.269 43.160 1.00 49.41 96 ALA A O 1
ATOM 685 N N . LYS A 1 97 ? 5.104 30.176 44.229 1.00 52.66 97 LYS A N 1
ATOM 686 C CA . LYS A 1 97 ? 5.209 29.744 45.632 1.00 52.66 97 LYS A CA 1
ATOM 687 C C . LYS A 1 97 ? 4.012 28.915 46.140 1.00 52.66 97 LYS A C 1
ATOM 689 O O . LYS A 1 97 ? 2.879 29.191 45.750 1.00 52.66 97 LYS A O 1
ATOM 694 N N . PRO A 1 98 ? 4.230 28.009 47.114 1.00 54.84 98 PRO A N 1
ATOM 695 C CA . PRO A 1 98 ? 3.157 27.257 47.749 1.00 54.84 98 PRO A CA 1
ATOM 696 C C . PRO A 1 98 ? 2.425 28.109 48.800 1.00 54.84 98 PRO A C 1
ATOM 698 O O . PRO A 1 98 ? 3.047 28.681 49.697 1.00 54.84 98 PRO A O 1
ATOM 701 N N . LYS A 1 99 ? 1.091 28.142 48.730 1.00 50.03 99 LYS A N 1
ATOM 702 C CA . LYS A 1 99 ? 0.220 28.418 49.880 1.00 50.03 99 LYS A CA 1
ATOM 703 C C . LYS A 1 99 ? -0.925 27.403 49.909 1.00 50.03 99 LYS A C 1
ATOM 705 O O . LYS A 1 99 ? -1.456 27.018 48.874 1.00 50.03 99 LYS A O 1
ATOM 710 N N . ALA A 1 100 ? -1.191 26.950 51.128 1.00 47.00 100 ALA A N 1
ATOM 711 C CA . ALA A 1 100 ? -2.030 25.834 51.550 1.00 47.00 100 ALA A CA 1
ATOM 712 C C . ALA A 1 100 ? -3.556 26.087 51.357 1.00 47.00 100 ALA A C 1
ATOM 714 O O . ALA A 1 100 ? -3.934 27.182 50.938 1.00 47.00 100 ALA A O 1
ATOM 715 N N . PRO A 1 101 ? -4.422 25.081 51.617 1.00 68.62 101 PRO A N 1
ATOM 716 C CA . PRO A 1 101 ? -5.667 24.839 50.884 1.00 68.62 101 PRO A CA 1
ATOM 717 C C . PRO A 1 101 ? -6.925 25.363 51.585 1.00 68.62 101 PRO A C 1
ATOM 719 O O . PRO A 1 101 ? -6.965 25.454 52.809 1.00 68.62 101 PRO A O 1
ATOM 722 N N . ALA A 1 102 ? -7.997 25.583 50.816 1.00 44.28 102 ALA A N 1
ATOM 723 C CA . ALA A 1 102 ? -9.351 25.655 51.358 1.00 44.28 102 ALA A CA 1
ATOM 724 C C . ALA A 1 102 ? -10.440 25.447 50.284 1.00 44.28 102 ALA A C 1
ATOM 726 O O . ALA A 1 102 ? -10.567 26.230 49.351 1.00 44.28 102 ALA A O 1
ATOM 727 N N . VAL A 1 103 ? -11.276 24.437 50.552 1.00 46.34 103 VAL A N 1
ATOM 728 C CA . VAL A 1 103 ? -12.742 24.437 50.389 1.00 46.34 103 VAL A CA 1
ATOM 729 C C . VAL A 1 103 ? -13.351 24.047 49.028 1.00 46.34 103 VAL A C 1
ATOM 731 O O . VAL A 1 103 ? -13.010 24.519 47.952 1.00 46.34 103 VAL A O 1
ATOM 734 N N . ARG A 1 104 ? -14.300 23.112 49.164 1.00 53.22 104 ARG A N 1
ATOM 735 C CA . ARG A 1 104 ? -15.168 22.459 48.177 1.00 53.22 104 ARG A CA 1
ATOM 736 C C . ARG A 1 104 ? -16.310 23.396 47.765 1.00 53.22 104 ARG A C 1
ATOM 738 O O . ARG A 1 104 ? -16.770 24.163 48.601 1.00 53.22 104 ARG A O 1
ATOM 745 N N . THR A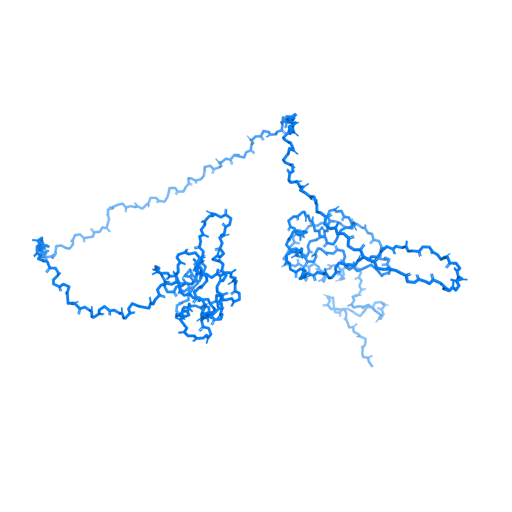 1 105 ? -16.877 23.209 46.574 1.00 44.62 105 THR A N 1
ATOM 746 C CA . THR A 1 105 ? -18.342 23.231 46.337 1.00 44.62 105 THR A CA 1
ATOM 747 C C . THR A 1 105 ? -18.683 22.687 44.933 1.00 44.62 105 THR A C 1
ATOM 749 O O . THR A 1 105 ? -17.825 22.736 44.050 1.00 44.62 105 THR A O 1
ATOM 752 N N . PRO A 1 106 ? -19.891 22.118 44.725 1.00 66.69 106 PRO A N 1
ATOM 753 C CA . PRO A 1 106 ? -20.338 21.527 43.458 1.00 66.69 106 PRO A CA 1
ATOM 754 C C . PRO A 1 106 ? -21.347 22.410 42.679 1.00 66.69 106 PRO A C 1
ATOM 756 O O . PRO A 1 106 ? -21.898 23.346 43.248 1.00 66.69 106 PRO A O 1
ATOM 759 N N . ALA A 1 107 ? -21.646 21.992 41.433 1.00 38.31 107 ALA A N 1
ATOM 760 C CA . ALA A 1 107 ? -22.923 22.107 40.682 1.00 38.31 107 ALA A CA 1
ATOM 761 C C . ALA A 1 107 ? -22.926 22.885 39.327 1.00 38.31 107 ALA A C 1
ATOM 763 O O . ALA A 1 107 ? -22.743 24.093 39.313 1.00 38.31 107 ALA A O 1
ATOM 764 N N . VAL A 1 108 ? -23.105 22.125 38.215 1.00 43.88 108 VAL A N 1
ATOM 765 C CA . VAL A 1 108 ? -24.122 22.156 37.096 1.00 43.88 108 VAL A CA 1
ATOM 766 C C . VAL A 1 108 ? -24.694 23.531 36.608 1.00 43.88 108 VAL A C 1
ATOM 768 O O . VAL A 1 108 ? -24.802 24.392 37.469 1.00 43.88 108 VAL A O 1
ATOM 771 N N . PRO A 1 109 ? -25.211 23.789 35.351 1.00 54.91 109 PRO A N 1
ATOM 772 C CA . PRO A 1 109 ? -25.329 23.032 34.061 1.00 54.91 109 PRO A CA 1
ATOM 773 C C . PRO A 1 109 ? -24.952 23.770 32.721 1.00 54.91 109 PRO A C 1
ATOM 775 O O . PRO A 1 109 ? -24.988 24.987 32.644 1.00 54.91 109 PRO A O 1
ATOM 778 N N . ALA A 1 110 ? -24.763 22.977 31.641 1.00 40.28 110 ALA A N 1
ATOM 779 C CA . ALA A 1 110 ? -25.236 23.101 30.223 1.00 40.28 110 ALA A CA 1
ATOM 780 C C . ALA A 1 110 ? -25.210 24.467 29.437 1.00 40.28 110 ALA A C 1
ATOM 782 O O . ALA A 1 110 ? -24.572 25.419 29.854 1.00 40.28 110 ALA A O 1
ATOM 783 N N . PRO A 1 111 ? -25.812 24.575 28.225 1.00 67.44 111 PRO A N 1
ATOM 784 C CA . PRO A 1 111 ? -25.237 24.255 26.905 1.00 67.44 111 PRO A CA 1
ATOM 785 C C . PRO A 1 111 ? -25.212 25.463 25.935 1.00 67.44 111 PRO A C 1
ATOM 787 O O . PRO A 1 111 ? -26.129 26.276 25.962 1.00 67.44 111 PRO A O 1
ATOM 790 N N . THR A 1 112 ? -24.300 25.533 24.953 1.00 42.62 112 THR A N 1
ATOM 791 C CA . THR A 1 112 ? -24.519 26.419 23.786 1.00 42.62 112 THR A CA 1
ATOM 792 C C . THR A 1 112 ? -23.891 25.950 22.473 1.00 42.62 112 THR A C 1
ATOM 794 O O . THR A 1 112 ? -22.745 25.526 22.369 1.00 42.62 112 THR A O 1
ATOM 797 N N . LYS A 1 113 ? -24.758 26.063 21.467 1.00 44.84 113 LYS A N 1
ATOM 798 C CA . LYS A 1 113 ? -24.627 25.937 20.018 1.00 44.84 113 LYS A CA 1
ATOM 799 C C . LYS A 1 113 ? -23.486 26.789 19.443 1.00 44.84 113 LYS A C 1
ATOM 801 O O . LYS A 1 113 ? -23.259 27.892 19.922 1.00 44.84 113 LYS A O 1
ATOM 806 N N . ALA A 1 114 ? -22.917 26.349 18.319 1.00 44.53 114 ALA A N 1
ATOM 807 C CA . ALA A 1 114 ? -23.124 26.962 16.995 1.00 44.53 114 ALA A CA 1
ATOM 808 C C . ALA A 1 114 ? -21.900 26.759 16.087 1.00 44.53 114 ALA A C 1
ATOM 810 O O . ALA A 1 114 ? -20.843 27.354 16.276 1.00 44.53 114 ALA A O 1
ATOM 811 N N . ASN A 1 115 ? -22.101 25.946 15.049 1.00 54.12 115 ASN A N 1
ATOM 812 C CA . ASN A 1 115 ? -21.352 26.033 13.804 1.00 54.12 115 ASN A CA 1
ATOM 813 C C . ASN A 1 115 ? -21.580 27.417 13.184 1.00 54.12 115 ASN A C 1
ATOM 815 O O . ASN A 1 115 ? -22.730 27.794 12.957 1.00 54.12 115 ASN A O 1
ATOM 819 N N . LEU A 1 116 ? -20.501 28.113 12.826 1.00 45.06 116 LEU A N 1
ATOM 820 C CA . LEU A 1 116 ? -20.540 29.152 11.803 1.00 45.06 116 LEU A CA 1
ATOM 821 C C . LEU A 1 116 ? -19.499 28.865 10.721 1.00 45.06 116 LEU A C 1
ATOM 823 O O . LEU A 1 116 ? -18.294 28.837 10.957 1.00 45.06 116 LEU A O 1
ATOM 827 N N . PHE A 1 117 ? -20.040 28.662 9.524 1.00 46.56 117 PHE A N 1
ATOM 828 C CA . PHE A 1 117 ? -19.396 28.854 8.235 1.00 46.56 117 PHE A CA 1
ATOM 829 C C . PHE A 1 117 ? -18.911 30.300 8.060 1.00 46.56 117 PHE A C 1
ATOM 831 O O . PHE A 1 117 ? -19.582 31.222 8.518 1.00 46.56 117 PHE A O 1
ATOM 838 N N . ALA A 1 118 ? -17.812 30.448 7.311 1.00 38.81 118 ALA A N 1
ATOM 839 C CA . ALA A 1 118 ? -17.364 31.573 6.463 1.00 38.81 118 ALA A CA 1
ATOM 840 C C . ALA A 1 118 ? -15.822 31.654 6.562 1.00 38.81 118 ALA A C 1
ATOM 842 O O . ALA A 1 118 ? -15.260 31.446 7.624 1.00 38.81 118 ALA A O 1
ATOM 843 N N . SER A 1 119 ? -15.031 31.941 5.532 1.00 42.50 119 SER A N 1
ATOM 844 C CA . SER A 1 119 ? -15.333 32.684 4.321 1.00 42.50 119 SER A CA 1
ATOM 845 C C . SER A 1 119 ? -14.233 32.462 3.279 1.00 42.50 119 SER A C 1
ATOM 847 O O . SER A 1 119 ? -13.052 32.350 3.611 1.00 42.50 119 SER A O 1
ATOM 849 N N . LEU A 1 120 ? -14.642 32.461 2.013 1.00 48.69 120 LEU A N 1
ATOM 850 C CA . LEU A 1 120 ? -13.787 32.633 0.846 1.00 48.69 120 LEU A CA 1
ATOM 851 C C . LEU A 1 120 ? -13.194 34.054 0.792 1.00 48.69 120 LEU A C 1
ATOM 853 O O . LEU A 1 120 ? -13.916 35.036 0.951 1.00 48.69 120 LEU A O 1
ATOM 857 N N . LYS A 1 121 ? -11.902 34.150 0.462 1.00 48.41 121 LYS A N 1
ATOM 858 C CA . LYS A 1 121 ? -11.235 35.246 -0.282 1.00 48.41 121 LYS A CA 1
ATOM 859 C C . LYS A 1 121 ? -9.771 34.815 -0.445 1.00 48.41 121 LYS A C 1
ATOM 861 O O . LYS A 1 121 ? -9.076 34.648 0.543 1.00 48.41 121 LYS A O 1
ATOM 866 N N . GLY A 1 122 ? -9.268 34.450 -1.621 1.00 42.38 122 GLY A N 1
ATOM 867 C CA . GLY A 1 122 ? -9.298 35.205 -2.867 1.00 42.38 122 GLY A CA 1
ATOM 868 C C . GLY A 1 122 ? -8.084 36.133 -2.891 1.00 42.38 122 GLY A C 1
ATOM 869 O O . GLY A 1 122 ? -8.099 37.123 -2.170 1.00 42.38 122 GLY A O 1
ATOM 870 N N . LYS A 1 123 ? -7.056 35.804 -3.690 1.00 42.38 123 LYS A N 1
ATOM 871 C CA . LYS A 1 123 ? -6.110 36.758 -4.304 1.00 42.38 123 LYS A CA 1
ATOM 872 C C . LYS A 1 123 ? -5.231 36.068 -5.359 1.00 42.38 123 LYS A C 1
ATOM 874 O O . LYS A 1 123 ? -4.434 35.190 -5.048 1.00 42.38 123 LYS A O 1
ATOM 879 N N . LYS A 1 124 ? -5.461 36.492 -6.606 1.00 41.59 124 LYS A N 1
ATOM 880 C CA . LYS A 1 124 ? -4.630 36.328 -7.807 1.00 41.59 124 LYS A CA 1
ATOM 881 C C . LYS A 1 124 ? -3.358 37.185 -7.704 1.00 41.59 124 LYS A C 1
ATOM 883 O O . LYS A 1 124 ? -3.450 38.323 -7.256 1.00 41.59 124 LYS A O 1
ATOM 888 N N . ALA A 1 125 ? -2.260 36.652 -8.230 1.00 40.78 125 ALA A N 1
ATOM 889 C CA . ALA A 1 125 ? -1.156 37.302 -8.961 1.00 40.78 125 ALA A CA 1
ATOM 890 C C . ALA A 1 125 ? -0.402 36.110 -9.597 1.00 40.78 125 ALA A C 1
ATOM 892 O O . ALA A 1 125 ? -0.046 35.194 -8.862 1.00 40.78 125 ALA A O 1
ATOM 893 N N . VAL A 1 126 ? -0.398 35.838 -10.906 1.00 42.69 126 VAL A N 1
ATOM 894 C CA . VAL A 1 126 ? 0.059 36.611 -12.079 1.00 42.69 126 VAL A CA 1
ATOM 895 C C . VAL A 1 126 ? 1.482 37.150 -11.904 1.00 42.69 126 VAL A C 1
ATOM 897 O O . VAL A 1 126 ? 1.658 38.289 -11.503 1.00 42.69 126 VAL A O 1
ATOM 900 N N . GLU A 1 127 ? 2.450 36.280 -12.190 1.00 38.75 127 GLU A N 1
ATOM 901 C CA . GLU A 1 127 ? 3.682 36.540 -12.960 1.00 38.75 127 GLU A CA 1
ATOM 902 C C . GLU A 1 127 ? 3.842 35.278 -13.835 1.00 38.75 127 GLU A C 1
ATOM 904 O O . GLU A 1 127 ? 3.753 34.164 -13.318 1.00 38.75 127 GLU A O 1
ATOM 909 N N . GLU A 1 128 ? 3.694 35.325 -15.158 1.00 36.22 128 GLU A N 1
ATOM 910 C CA . GLU A 1 128 ? 4.596 35.900 -16.172 1.00 36.22 128 GLU A CA 1
ATOM 911 C C . GLU A 1 128 ? 6.012 35.305 -16.135 1.00 36.22 128 GLU A C 1
ATOM 913 O O . GLU A 1 128 ? 6.756 35.479 -15.177 1.00 36.22 128 GLU A O 1
ATOM 918 N N . GLY A 1 129 ? 6.370 34.610 -17.222 1.00 38.47 129 GLY A N 1
ATOM 919 C CA . GLY A 1 129 ? 7.758 34.373 -17.618 1.00 38.47 129 GLY A CA 1
ATOM 920 C C . GLY A 1 129 ? 8.346 33.003 -17.274 1.00 38.47 129 GLY A C 1
ATOM 921 O O . GLY A 1 129 ? 9.032 32.830 -16.274 1.00 38.47 129 GLY A O 1
ATOM 922 N N . SER A 1 130 ? 8.186 32.025 -18.161 1.00 45.19 130 SER A N 1
ATOM 923 C CA . SER A 1 130 ? 9.362 31.436 -18.821 1.00 45.19 130 SER A CA 1
ATOM 924 C C . SER A 1 130 ? 8.913 30.541 -19.963 1.00 45.19 130 SER A C 1
ATOM 926 O O . SER A 1 130 ? 8.062 29.663 -19.822 1.00 45.19 130 SER A O 1
ATOM 928 N N . GLU A 1 131 ? 9.458 30.876 -21.115 1.00 39.97 131 GLU A N 1
ATOM 929 C CA . GLU A 1 131 ? 9.092 30.376 -22.417 1.00 39.97 131 GLU A CA 1
ATOM 930 C C . GLU A 1 131 ? 9.534 28.924 -22.593 1.00 39.97 131 GLU A C 1
ATOM 932 O O . GLU A 1 131 ? 10.569 28.464 -22.107 1.00 39.97 131 GLU A O 1
ATOM 937 N N . SER A 1 132 ? 8.656 28.194 -23.261 1.00 42.59 132 SER A N 1
ATOM 938 C CA . SER A 1 132 ? 8.819 26.837 -23.729 1.00 42.59 132 SER A CA 1
ATOM 939 C C . SER A 1 132 ? 9.807 26.795 -24.891 1.00 42.59 132 SER A C 1
ATOM 941 O O . SER A 1 132 ? 9.427 27.069 -26.023 1.00 42.59 132 SER A O 1
ATOM 943 N N . ASP A 1 133 ? 11.032 26.370 -24.609 1.00 42.09 133 ASP A N 1
ATOM 944 C CA . ASP A 1 133 ? 11.984 25.881 -25.608 1.00 42.09 133 ASP A CA 1
ATOM 945 C C . ASP A 1 133 ? 12.475 24.497 -25.166 1.00 42.09 133 ASP A C 1
ATOM 947 O O . ASP A 1 133 ? 13.540 24.322 -24.572 1.00 42.09 133 ASP A O 1
ATOM 951 N N . PHE A 1 134 ? 11.642 23.481 -25.394 1.00 41.16 134 PHE A N 1
ATOM 952 C CA . PHE A 1 134 ? 12.122 22.105 -25.455 1.00 41.16 134 PHE A CA 1
ATOM 953 C C . PHE A 1 134 ? 11.761 21.559 -26.826 1.00 41.16 134 PHE A C 1
ATOM 955 O O . PHE A 1 134 ? 10.670 21.036 -27.048 1.00 41.16 134 PHE A O 1
ATOM 962 N N . SER A 1 135 ? 12.708 21.775 -27.736 1.00 44.94 135 SER A N 1
ATOM 963 C CA . SER A 1 135 ? 12.810 21.155 -29.046 1.00 44.94 135 SER A CA 1
ATOM 964 C C . SER A 1 135 ? 12.454 19.670 -28.940 1.00 44.94 135 SER A C 1
ATOM 966 O O . SER A 1 135 ? 13.201 18.875 -28.366 1.00 44.94 135 SER A O 1
ATOM 968 N N . SER A 1 136 ? 11.276 19.302 -29.440 1.00 46.66 136 SER A N 1
ATOM 969 C CA . SER A 1 136 ? 10.936 17.918 -29.739 1.00 46.66 136 SER A CA 1
ATOM 970 C C . SER A 1 136 ? 11.733 17.530 -30.977 1.00 46.66 136 SER A C 1
ATOM 972 O O . SER A 1 136 ? 11.305 17.770 -32.106 1.00 46.66 136 SER A O 1
ATOM 974 N N . ASP A 1 137 ? 12.930 17.015 -30.722 1.00 44.22 137 ASP A N 1
ATOM 975 C CA . ASP A 1 137 ? 13.800 16.385 -31.701 1.00 44.22 137 ASP A CA 1
ATOM 976 C C . ASP A 1 137 ? 13.051 15.204 -32.332 1.00 44.22 137 ASP A C 1
ATOM 978 O O . ASP A 1 137 ? 12.750 14.196 -31.686 1.00 44.22 137 ASP A O 1
ATOM 982 N N . TYR A 1 138 ? 12.666 15.416 -33.587 1.00 45.59 138 TYR A N 1
ATOM 983 C CA . TYR A 1 138 ? 12.221 14.401 -34.522 1.00 45.59 138 TYR A CA 1
ATOM 984 C C . TYR A 1 138 ? 13.408 13.473 -34.825 1.00 45.59 138 TYR A C 1
ATOM 986 O O . TYR A 1 138 ? 14.263 13.808 -35.637 1.00 45.59 138 TYR A O 1
ATOM 994 N N . GLY A 1 139 ? 13.440 12.300 -34.200 1.00 47.19 139 GLY A N 1
ATOM 995 C CA . GLY A 1 139 ? 13.933 11.084 -34.851 1.00 47.19 139 GLY A CA 1
ATOM 996 C C . GLY A 1 139 ? 12.704 10.198 -35.032 1.00 47.19 139 GLY A C 1
ATOM 997 O O . GLY A 1 139 ? 12.122 9.764 -34.043 1.00 47.19 139 GLY A O 1
ATOM 998 N N . ASP A 1 140 ? 12.130 10.025 -36.219 1.00 46.12 140 ASP A N 1
ATOM 999 C CA . ASP A 1 140 ? 12.763 9.580 -37.466 1.00 46.12 140 ASP A CA 1
ATOM 1000 C C . ASP A 1 140 ? 13.720 8.410 -37.215 1.00 46.12 140 ASP A C 1
ATOM 1002 O O . ASP A 1 140 ? 14.942 8.511 -37.130 1.00 46.12 140 ASP A O 1
ATOM 1006 N N . SER A 1 141 ? 13.105 7.264 -36.957 1.00 55.75 141 SER A N 1
ATOM 1007 C CA . SER A 1 141 ? 13.688 5.970 -37.273 1.00 55.75 141 SER A CA 1
ATOM 1008 C C . SER A 1 141 ? 12.603 5.201 -37.998 1.00 55.75 141 SER A C 1
ATOM 1010 O O . SER A 1 141 ? 11.862 4.401 -37.427 1.00 55.75 141 SER A O 1
ATOM 1012 N N . ASP A 1 142 ? 12.495 5.576 -39.268 1.00 42.19 142 ASP A N 1
ATOM 1013 C CA . ASP A 1 142 ? 11.965 4.782 -40.358 1.00 42.19 142 ASP A CA 1
ATOM 1014 C C . ASP A 1 142 ? 12.753 3.461 -40.403 1.00 42.19 142 ASP A C 1
ATOM 1016 O O . ASP A 1 142 ? 13.806 3.334 -41.024 1.00 42.19 142 ASP A O 1
ATOM 1020 N N . SER A 1 143 ? 12.292 2.483 -39.627 1.00 56.50 143 SER A N 1
ATOM 1021 C CA . SER A 1 143 ? 12.603 1.086 -39.890 1.00 56.50 143 SER A CA 1
ATOM 1022 C C . SER A 1 143 ? 11.427 0.548 -40.675 1.00 56.50 143 SER A C 1
ATOM 1024 O O . SER A 1 143 ? 10.459 0.051 -40.097 1.00 56.50 143 SER A O 1
ATOM 1026 N N . ALA A 1 144 ? 11.523 0.711 -41.992 1.00 51.38 144 ALA A N 1
ATOM 1027 C CA . ALA A 1 144 ? 10.788 -0.046 -42.983 1.00 51.38 144 ALA A CA 1
ATOM 1028 C C . ALA A 1 144 ? 10.738 -1.525 -42.567 1.00 51.38 144 ALA A C 1
ATOM 1030 O O . ALA A 1 144 ? 11.712 -2.268 -42.693 1.00 51.38 144 ALA A O 1
ATOM 1031 N N . ILE A 1 145 ? 9.598 -1.935 -42.014 1.00 50.62 145 ILE A N 1
ATOM 1032 C CA . ILE A 1 145 ? 9.200 -3.333 -42.019 1.00 50.62 145 ILE A CA 1
ATOM 1033 C C . ILE A 1 145 ? 8.452 -3.503 -43.331 1.00 50.62 145 ILE A C 1
ATOM 1035 O O . ILE A 1 145 ? 7.331 -3.027 -43.501 1.00 50.62 145 ILE A O 1
ATOM 1039 N N . ASP A 1 146 ? 9.182 -4.106 -44.254 1.00 43.09 146 ASP A N 1
ATOM 1040 C C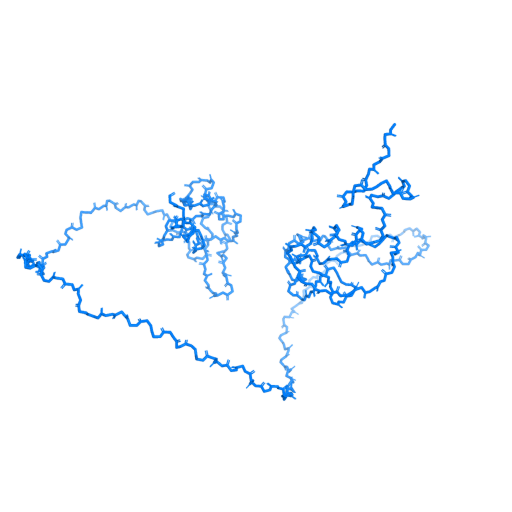A . ASP A 1 146 ? 8.752 -4.661 -45.525 1.00 43.09 146 ASP A CA 1
ATOM 1041 C C . ASP A 1 146 ? 7.395 -5.393 -45.378 1.00 43.09 146 ASP A C 1
ATOM 1043 O O . ASP A 1 146 ? 7.288 -6.303 -44.547 1.00 43.09 146 ASP A O 1
ATOM 1047 N N . PRO A 1 147 ? 6.328 -4.973 -46.087 1.00 54.16 147 PRO A N 1
ATOM 1048 C CA . PRO A 1 147 ? 5.008 -5.592 -45.973 1.00 54.16 147 PRO A CA 1
ATOM 1049 C C . PRO A 1 147 ? 4.790 -6.826 -46.869 1.00 54.16 147 PRO A C 1
ATOM 1051 O O . PRO A 1 147 ? 3.670 -7.335 -46.887 1.00 54.16 147 PRO A O 1
ATOM 1054 N N . ASP A 1 148 ? 5.806 -7.357 -47.556 1.00 48.88 148 ASP A N 1
ATOM 1055 C CA . ASP A 1 148 ? 5.614 -8.375 -48.599 1.00 48.88 148 ASP A CA 1
ATOM 1056 C C . ASP A 1 148 ? 6.476 -9.639 -48.411 1.00 48.88 148 ASP A C 1
ATOM 1058 O O . ASP A 1 148 ? 7.183 -10.056 -49.320 1.00 48.88 148 ASP A O 1
ATOM 1062 N N . ASP A 1 149 ? 6.397 -10.313 -47.257 1.00 49.06 149 ASP A N 1
ATOM 1063 C CA . ASP A 1 149 ? 6.852 -11.714 -47.164 1.00 49.06 149 ASP A CA 1
ATOM 1064 C C . ASP A 1 149 ? 6.091 -12.484 -46.070 1.00 49.06 149 ASP A C 1
ATOM 1066 O O . ASP A 1 149 ? 6.584 -12.774 -44.979 1.00 49.06 149 ASP A O 1
ATOM 1070 N N . TYR A 1 150 ? 4.822 -12.793 -46.346 1.00 45.97 150 TYR A N 1
ATOM 1071 C CA . TYR A 1 150 ? 4.165 -13.926 -45.698 1.00 45.97 150 TYR A CA 1
ATOM 1072 C C . TYR A 1 150 ? 3.680 -14.885 -46.785 1.00 45.97 150 TYR A C 1
ATOM 1074 O O . TYR A 1 150 ? 2.771 -14.532 -47.542 1.00 45.97 150 TYR A O 1
ATOM 1082 N N . PRO A 1 151 ? 4.274 -16.085 -46.908 1.00 64.12 151 PRO A N 1
ATOM 1083 C CA . PRO A 1 151 ? 3.844 -17.045 -47.904 1.00 64.12 151 PRO A CA 1
ATOM 1084 C C . PRO A 1 151 ? 2.412 -17.488 -47.607 1.00 64.12 151 PRO A C 1
ATOM 1086 O O . PRO A 1 151 ? 2.135 -18.122 -46.584 1.00 64.12 151 PRO A O 1
ATOM 1089 N N . SER A 1 152 ? 1.517 -17.169 -48.548 1.00 54.47 152 SER A N 1
ATOM 1090 C CA . SER A 1 152 ? 0.259 -17.879 -48.766 1.00 54.47 152 SER A CA 1
ATOM 1091 C C . SER A 1 152 ? 0.547 -19.373 -48.753 1.00 54.47 152 SER A C 1
ATOM 1093 O O . SER A 1 152 ? 1.089 -19.930 -49.705 1.00 54.47 152 SER A O 1
ATOM 1095 N N . SER A 1 153 ? 0.199 -20.010 -47.644 1.00 52.44 153 SER A N 1
ATOM 1096 C CA . SER A 1 153 ? -0.091 -21.431 -47.620 1.00 52.44 153 SER A CA 1
ATOM 1097 C C . SER A 1 153 ? -1.599 -21.527 -47.502 1.00 52.44 153 SER A C 1
ATOM 1099 O O . SER A 1 153 ? -2.166 -21.400 -46.418 1.00 52.44 153 SER A O 1
ATOM 1101 N N . ASP A 1 154 ? -2.232 -21.662 -48.661 1.00 51.94 154 ASP A N 1
ATOM 1102 C CA . ASP A 1 154 ? -3.518 -22.315 -48.805 1.00 51.94 154 ASP A CA 1
ATOM 1103 C C . ASP A 1 154 ? -3.544 -23.592 -47.951 1.00 51.94 154 ASP A C 1
ATOM 1105 O O . ASP A 1 154 ? -2.875 -24.572 -48.274 1.00 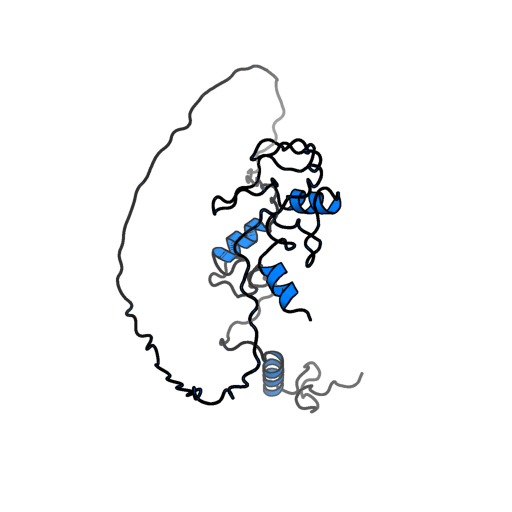51.94 154 ASP A O 1
ATOM 1109 N N . ASP A 1 155 ? -4.334 -23.593 -46.879 1.00 41.88 155 ASP A N 1
ATOM 1110 C CA . ASP A 1 155 ? -4.977 -24.816 -46.408 1.00 41.88 155 ASP A CA 1
ATOM 1111 C C . ASP A 1 155 ? -6.402 -24.495 -45.916 1.00 41.88 155 ASP A C 1
ATOM 1113 O O . ASP A 1 155 ? -6.628 -23.459 -45.276 1.00 41.88 155 ASP A O 1
ATOM 1117 N N . PRO A 1 156 ? -7.402 -25.307 -46.301 1.00 56.81 156 PRO A N 1
ATOM 1118 C CA . PRO A 1 156 ? -8.794 -24.907 -46.388 1.00 56.81 156 PRO A CA 1
ATOM 1119 C C . PRO A 1 156 ? -9.571 -25.219 -45.105 1.00 56.81 156 PRO A C 1
ATOM 1121 O O . PRO A 1 156 ? -9.206 -26.072 -44.304 1.00 56.81 156 PRO A O 1
ATOM 1124 N N . SER A 1 157 ? -10.770 -24.638 -45.017 1.00 45.50 157 SER A N 1
ATOM 1125 C CA . SER A 1 157 ? -11.833 -24.968 -44.051 1.00 45.50 157 SER A CA 1
ATOM 1126 C C . SER A 1 157 ? -11.796 -24.164 -42.752 1.00 45.50 157 SER A C 1
ATOM 1128 O O . SER A 1 157 ? -11.517 -24.665 -41.667 1.00 45.50 157 SER A O 1
ATOM 1130 N N . THR A 1 158 ? -12.237 -22.914 -42.846 1.00 48.84 158 THR A N 1
ATOM 1131 C CA . THR A 1 158 ? -12.966 -22.272 -41.753 1.00 48.84 158 THR A CA 1
ATOM 1132 C C . THR A 1 158 ? -14.331 -22.962 -41.599 1.00 48.84 158 THR A C 1
ATOM 1134 O O . THR A 1 158 ? -15.189 -22.820 -42.474 1.00 48.84 158 THR A O 1
ATOM 1137 N N . PRO A 1 159 ? -14.608 -23.710 -40.513 1.00 47.06 159 PRO A N 1
ATOM 1138 C CA . PRO A 1 159 ? -15.987 -24.009 -40.177 1.00 47.06 159 PRO A CA 1
ATOM 1139 C C . PRO A 1 159 ? -16.653 -22.692 -39.779 1.00 47.06 159 PRO A C 1
ATOM 1141 O O . PRO A 1 159 ? -16.214 -22.000 -38.858 1.00 47.06 159 PRO A O 1
ATOM 1144 N N . ALA A 1 160 ? -17.708 -22.349 -40.515 1.00 43.81 160 ALA A N 1
ATOM 1145 C CA . ALA A 1 160 ? -18.623 -21.270 -40.202 1.00 43.81 160 ALA A CA 1
ATOM 1146 C C . ALA A 1 160 ? -18.933 -21.249 -38.701 1.00 43.81 160 ALA A C 1
ATOM 1148 O O . ALA A 1 160 ? -19.380 -22.245 -38.129 1.00 43.81 160 ALA A O 1
ATOM 1149 N N . THR A 1 161 ? -18.710 -20.103 -38.069 1.00 45.38 161 THR A N 1
ATOM 1150 C CA . THR A 1 161 ? -19.182 -19.810 -36.721 1.00 45.38 161 THR A CA 1
ATOM 1151 C C . THR A 1 161 ? -20.705 -19.963 -36.701 1.00 45.38 161 THR A C 1
ATOM 1153 O O . THR A 1 161 ? -21.400 -19.199 -37.378 1.00 45.38 161 THR A O 1
ATOM 1156 N N . PRO A 1 162 ? -21.271 -20.915 -35.937 1.00 44.88 162 PRO A N 1
ATOM 1157 C CA . PRO A 1 162 ? -22.706 -20.971 -35.757 1.00 44.88 162 PRO A CA 1
ATOM 1158 C C . PRO A 1 162 ? -23.129 -19.798 -34.870 1.00 44.88 162 PRO A C 1
ATOM 1160 O O . PRO A 1 162 ? -23.010 -19.820 -33.644 1.00 44.88 162 PRO A O 1
ATOM 1163 N N . SER A 1 163 ? -23.667 -18.766 -35.516 1.00 52.62 163 SER A N 1
ATOM 1164 C CA . SER A 1 163 ? -24.675 -17.906 -34.911 1.00 52.62 163 SER A CA 1
ATOM 1165 C C . SER A 1 163 ? -25.845 -18.794 -34.492 1.00 52.62 163 SER A C 1
ATOM 1167 O O . SER A 1 163 ? -26.612 -19.274 -35.324 1.00 52.62 163 SER A O 1
ATOM 1169 N N . GLY A 1 164 ? -25.955 -19.042 -33.189 1.00 45.66 164 GLY A N 1
ATOM 1170 C CA . GLY A 1 164 ? -27.114 -19.684 -32.584 1.00 45.66 164 GLY A CA 1
ATOM 1171 C C . GLY A 1 164 ? -26.771 -20.908 -31.750 1.00 45.66 164 GLY A C 1
ATOM 1172 O O . GLY A 1 164 ? -26.547 -21.994 -32.272 1.00 45.66 164 GLY A O 1
ATOM 1173 N N . ARG A 1 165 ? -26.869 -20.751 -30.430 1.00 37.88 165 ARG A N 1
ATOM 1174 C CA . ARG A 1 165 ? -27.825 -21.476 -29.576 1.00 37.88 165 ARG A CA 1
ATOM 1175 C C . ARG A 1 165 ? -27.528 -21.137 -28.127 1.00 37.88 165 ARG A C 1
ATOM 1177 O O . ARG A 1 165 ? -26.378 -21.125 -27.700 1.00 37.88 165 ARG A O 1
ATOM 1184 N N . GLY A 1 166 ? -28.596 -20.809 -27.405 1.00 42.62 166 GLY A N 1
ATOM 1185 C CA . GLY A 1 166 ? -28.554 -20.416 -26.010 1.00 42.62 166 GLY A CA 1
ATOM 1186 C C . GLY A 1 166 ? -27.679 -21.360 -25.201 1.00 42.62 166 GLY A C 1
ATOM 1187 O O . GLY A 1 166 ? -27.921 -22.566 -25.153 1.00 42.62 166 GLY A O 1
ATOM 1188 N N . ALA A 1 167 ? -26.680 -20.781 -24.542 1.00 41.66 167 ALA A N 1
ATOM 1189 C CA . ALA A 1 167 ? -26.059 -21.410 -23.403 1.00 41.66 167 ALA A CA 1
ATOM 1190 C C . ALA A 1 167 ? -27.178 -21.653 -22.388 1.00 41.66 167 ALA A C 1
ATOM 1192 O O . ALA A 1 167 ? -27.603 -20.746 -21.671 1.00 41.66 167 ALA A O 1
ATOM 1193 N N . THR A 1 168 ? -27.684 -22.886 -22.357 1.00 43.97 168 THR A N 1
ATOM 1194 C CA . THR A 1 168 ? -28.291 -23.465 -21.170 1.00 43.97 168 THR A CA 1
ATOM 1195 C C . THR A 1 168 ? -27.255 -23.307 -20.074 1.00 43.97 168 THR A C 1
ATOM 1197 O O . THR A 1 168 ? -26.336 -24.116 -19.932 1.00 43.97 168 THR A O 1
ATOM 1200 N N . THR A 1 169 ? -27.368 -22.195 -19.356 1.00 44.31 169 THR A N 1
ATOM 1201 C CA . THR A 1 169 ? -26.774 -21.952 -18.058 1.00 44.31 169 THR A CA 1
ATOM 1202 C C . THR A 1 169 ? -27.170 -23.152 -17.217 1.00 44.31 169 THR A C 1
ATOM 1204 O O . THR A 1 169 ? -28.269 -23.219 -16.668 1.00 44.31 169 THR A O 1
ATOM 1207 N N . LYS A 1 170 ? -26.292 -24.164 -17.164 1.00 46.53 170 LYS A N 1
ATOM 1208 C CA . LYS A 1 170 ? -26.325 -25.156 -16.096 1.00 46.53 170 LYS A CA 1
ATOM 1209 C C . LYS A 1 170 ? -26.399 -24.317 -14.834 1.00 46.53 170 LYS A C 1
ATOM 1211 O O . LYS A 1 170 ? -25.463 -23.570 -14.556 1.00 46.53 170 LYS A O 1
ATOM 1216 N N . LYS A 1 171 ? -27.561 -24.353 -14.173 1.00 42.78 171 LYS A N 1
ATOM 1217 C CA . LYS A 1 171 ? -27.828 -23.711 -12.890 1.00 42.78 171 LYS A CA 1
ATOM 1218 C C . LYS A 1 171 ? -26.728 -24.168 -11.943 1.00 42.78 171 LYS A C 1
ATOM 1220 O O . LYS A 1 171 ? -26.839 -25.216 -11.316 1.00 42.78 171 LYS A O 1
ATOM 1225 N N . ILE A 1 172 ? -25.645 -23.402 -11.881 1.00 48.84 172 ILE A N 1
ATOM 1226 C CA . ILE A 1 172 ? -24.732 -23.453 -10.756 1.00 48.84 172 ILE A CA 1
ATOM 1227 C C . ILE A 1 172 ? -25.638 -23.094 -9.578 1.00 48.84 172 ILE A C 1
ATOM 1229 O O . ILE A 1 172 ? -26.310 -22.056 -9.654 1.00 48.84 172 ILE A O 1
ATOM 1233 N N . PRO A 1 173 ? -25.766 -23.964 -8.560 1.00 53.38 173 PRO A N 1
ATOM 1234 C CA . PRO A 1 173 ? -26.601 -23.660 -7.411 1.00 53.38 173 PRO A CA 1
ATOM 1235 C C . PRO A 1 173 ? -26.185 -22.276 -6.902 1.00 53.38 173 PRO A C 1
ATOM 1237 O O . PRO A 1 173 ? -24.978 -22.026 -6.785 1.00 53.38 173 PRO A O 1
ATOM 1240 N N . PRO A 1 174 ? -27.137 -21.347 -6.692 1.00 47.44 174 PRO A N 1
ATOM 1241 C CA . PRO A 1 174 ? -26.810 -20.018 -6.211 1.00 47.44 174 PRO A CA 1
ATOM 1242 C C . PRO A 1 174 ? -25.977 -20.199 -4.947 1.00 47.44 174 PRO A C 1
ATOM 1244 O O . PRO A 1 174 ? -26.442 -20.804 -3.979 1.00 47.44 174 PRO A O 1
ATOM 1247 N N . LYS A 1 175 ? -24.716 -19.741 -4.989 1.00 52.31 175 LYS A N 1
ATOM 1248 C CA . LYS A 1 175 ? -23.866 -19.681 -3.798 1.00 52.31 175 LYS A CA 1
ATOM 1249 C C . LYS A 1 175 ? -24.722 -19.077 -2.683 1.00 52.31 175 LYS A C 1
ATOM 1251 O O . LYS A 1 175 ? -25.393 -18.076 -2.957 1.00 52.31 175 LYS A O 1
ATOM 1256 N N . PRO A 1 176 ? -24.743 -19.684 -1.483 1.00 46.56 176 PRO A N 1
ATOM 1257 C CA . PRO A 1 176 ? -25.593 -19.227 -0.396 1.00 46.56 176 PRO A CA 1
ATOM 1258 C C . PRO A 1 176 ? -25.385 -17.727 -0.244 1.00 46.56 176 PRO A C 1
ATOM 1260 O O . PRO A 1 176 ? -24.248 -17.273 -0.107 1.00 46.56 176 PRO A O 1
ATOM 1263 N N . ALA A 1 177 ? -26.476 -16.972 -0.384 1.00 51.03 177 ALA A N 1
ATOM 1264 C CA . ALA A 1 177 ? -26.472 -15.527 -0.278 1.00 51.03 177 ALA A CA 1
ATOM 1265 C C . ALA A 1 177 ? -26.037 -15.174 1.145 1.00 51.03 177 ALA A C 1
ATOM 1267 O O . ALA A 1 177 ? -26.844 -15.115 2.073 1.00 51.03 177 ALA A O 1
ATOM 1268 N N . THR A 1 178 ? -24.730 -15.009 1.336 1.00 55.50 178 THR A N 1
ATOM 1269 C CA . THR A 1 178 ? -24.173 -14.432 2.546 1.00 55.50 178 THR A CA 1
ATOM 1270 C C . THR A 1 178 ? -24.844 -13.081 2.706 1.00 55.50 178 THR A C 1
ATOM 1272 O O . THR A 1 178 ? -24.917 -12.305 1.751 1.00 55.50 178 THR A O 1
ATOM 1275 N N . LYS A 1 179 ? -25.432 -12.848 3.884 1.00 56.28 179 LYS A N 1
ATOM 1276 C CA . LYS A 1 179 ? -26.116 -11.602 4.233 1.00 56.28 179 LYS A CA 1
ATOM 1277 C C . LYS A 1 179 ? -25.177 -10.450 3.878 1.00 56.28 179 LYS A C 1
ATOM 1279 O O . LYS A 1 179 ? -24.186 -10.233 4.569 1.00 56.28 179 LYS A O 1
ATOM 1284 N N . ARG A 1 180 ? -25.430 -9.787 2.746 1.00 56.38 180 ARG A N 1
ATOM 1285 C CA . ARG A 1 180 ? -24.595 -8.680 2.290 1.00 56.38 180 ARG A CA 1
ATOM 1286 C C . ARG A 1 180 ? -24.803 -7.561 3.297 1.00 56.38 180 ARG A C 1
ATOM 1288 O O . ARG A 1 180 ? -25.935 -7.122 3.495 1.00 56.38 180 ARG A O 1
ATOM 1295 N N . ASN A 1 181 ? -23.726 -7.160 3.967 1.00 67.25 181 ASN A N 1
ATOM 1296 C CA . ASN A 1 181 ? -23.741 -5.975 4.813 1.00 67.25 181 ASN A CA 1
ATOM 1297 C C . ASN A 1 181 ? -24.264 -4.792 3.989 1.00 67.25 181 ASN A C 1
ATOM 1299 O O . ASN A 1 181 ? -24.049 -4.743 2.774 1.00 67.25 181 ASN A O 1
ATOM 1303 N N . ALA A 1 182 ? -24.971 -3.866 4.642 1.00 71.19 182 ALA A N 1
ATOM 1304 C CA . ALA A 1 182 ? -25.482 -2.675 3.976 1.00 71.19 182 ALA A CA 1
ATOM 1305 C C . ALA A 1 182 ? -24.343 -2.004 3.182 1.00 71.19 182 ALA A C 1
ATOM 1307 O O . ALA A 1 182 ? -23.234 -1.877 3.725 1.00 71.19 182 ALA A O 1
ATOM 1308 N N . PRO A 1 183 ? -24.585 -1.628 1.910 1.00 79.19 183 PRO A N 1
ATOM 1309 C CA . PRO A 1 183 ? -23.559 -1.042 1.060 1.00 79.19 183 PRO A CA 1
ATOM 1310 C C . PRO A 1 183 ? -22.922 0.138 1.793 1.00 79.19 183 PRO A C 1
ATOM 1312 O O . PRO A 1 183 ? -23.619 1.015 2.299 1.00 79.19 183 PRO A O 1
ATOM 1315 N N . GLY A 1 184 ? -21.596 0.110 1.906 1.00 88.19 184 GLY A N 1
ATOM 1316 C CA . GLY A 1 184 ? -20.839 1.118 2.641 1.00 88.19 184 GLY A CA 1
ATOM 1317 C C . GLY A 1 184 ? -20.446 0.747 4.074 1.00 88.19 184 GLY A C 1
ATOM 1318 O O . GLY A 1 184 ? -19.961 1.613 4.797 1.00 88.19 184 GLY A O 1
ATOM 1319 N N . THR A 1 185 ? -20.611 -0.507 4.511 1.00 94.81 185 THR A N 1
ATOM 1320 C CA . THR A 1 185 ? -20.110 -0.988 5.816 1.00 94.81 185 THR A CA 1
ATOM 1321 C C . THR A 1 185 ? -18.985 -2.004 5.630 1.00 94.81 185 THR A C 1
ATOM 1323 O O . THR A 1 185 ? -19.031 -2.827 4.720 1.00 94.81 185 THR A O 1
ATOM 1326 N N . CYS A 1 186 ? -17.984 -1.975 6.512 1.00 95.12 186 CYS A N 1
ATOM 1327 C CA . CYS A 1 186 ? -16.864 -2.913 6.512 1.00 95.12 186 CYS A CA 1
ATOM 1328 C C . CYS A 1 186 ? -17.344 -4.377 6.540 1.00 95.12 186 CYS A C 1
ATOM 1330 O O . CYS A 1 186 ? -18.154 -4.750 7.389 1.00 95.12 186 CYS A O 1
ATOM 1332 N N . VAL A 1 187 ? -16.801 -5.216 5.652 1.00 94.06 187 VAL A N 1
ATOM 1333 C CA . VAL A 1 187 ? -17.185 -6.636 5.506 1.00 94.06 187 VAL A CA 1
ATOM 1334 C C . VAL A 1 187 ? -16.754 -7.512 6.693 1.00 94.06 187 VAL A C 1
ATOM 1336 O O . VAL A 1 187 ? -17.368 -8.548 6.934 1.00 94.06 187 VAL A O 1
ATOM 1339 N N . ILE A 1 188 ? -15.754 -7.090 7.479 1.00 94.44 188 ILE A N 1
ATOM 1340 C CA . ILE A 1 188 ? -15.328 -7.811 8.692 1.00 94.44 188 ILE A CA 1
ATOM 1341 C C . ILE A 1 188 ? -16.502 -7.988 9.673 1.00 94.44 188 ILE A C 1
ATOM 1343 O O . ILE A 1 188 ? -17.094 -6.983 10.096 1.00 94.44 188 ILE A O 1
ATOM 1347 N N . PRO A 1 189 ? -16.826 -9.232 10.076 1.00 92.69 189 PRO A N 1
ATOM 1348 C CA . PRO A 1 189 ? -17.916 -9.490 11.006 1.00 92.69 189 PRO A CA 1
ATOM 1349 C C . PRO A 1 189 ? -17.661 -8.787 12.345 1.00 92.69 189 PRO A C 1
ATOM 1351 O O . PRO A 1 189 ? -16.575 -8.865 12.909 1.00 92.69 189 PRO A O 1
ATOM 1354 N N . GLY A 1 190 ? -18.665 -8.061 12.844 1.00 92.75 190 GLY A N 1
ATOM 1355 C CA . GLY A 1 190 ? -18.583 -7.325 14.111 1.00 92.75 190 GLY A CA 1
ATOM 1356 C C . GLY A 1 190 ? -17.923 -5.941 14.037 1.00 92.75 190 GLY A C 1
ATOM 1357 O O . GLY A 1 190 ? -17.935 -5.223 15.031 1.00 92.75 190 GLY A O 1
ATOM 1358 N N . CYS A 1 191 ? -17.394 -5.511 12.884 1.00 94.94 191 CYS A N 1
ATOM 1359 C CA . CYS A 1 191 ? -16.775 -4.188 12.778 1.00 94.94 191 CYS A CA 1
ATOM 1360 C C . CYS A 1 191 ? -17.793 -3.033 12.803 1.00 94.94 191 CYS A C 1
ATOM 1362 O O . CYS A 1 191 ? -17.569 -2.052 13.510 1.00 94.94 191 CYS A O 1
ATOM 1364 N N . GLY A 1 192 ? -18.827 -3.079 11.954 1.00 93.38 192 GLY A N 1
ATOM 1365 C CA . GLY A 1 192 ? -19.866 -2.040 11.847 1.00 93.38 192 GLY A CA 1
ATOM 1366 C C . GLY A 1 192 ? -19.409 -0.632 11.413 1.00 93.38 192 GLY A C 1
ATOM 1367 O O . GLY A 1 192 ? -20.226 0.281 11.380 1.00 93.38 192 GLY A O 1
ATOM 1368 N N . LYS A 1 193 ? -18.126 -0.419 11.087 1.00 95.94 193 LYS A N 1
ATOM 1369 C CA . LYS A 1 193 ? -17.595 0.887 10.651 1.00 95.94 193 LYS A CA 1
ATOM 1370 C C . LYS A 1 193 ? -17.863 1.107 9.159 1.00 95.94 193 LYS A C 1
ATOM 1372 O O . LYS A 1 193 ? -17.861 0.124 8.411 1.00 95.94 193 LYS A O 1
ATOM 1377 N N . PRO A 1 194 ? -18.016 2.361 8.701 1.00 95.38 194 PRO A N 1
ATOM 1378 C CA . PRO A 1 194 ? -18.199 2.643 7.285 1.00 95.38 194 PRO A CA 1
ATOM 1379 C C . PRO A 1 194 ? -16.972 2.228 6.463 1.00 95.38 194 PRO A C 1
ATOM 1381 O O . PRO A 1 194 ? -15.837 2.275 6.945 1.00 95.38 194 PRO A O 1
ATOM 1384 N N . SER A 1 195 ? -17.206 1.819 5.220 1.00 95.81 195 SER A N 1
ATOM 1385 C CA . SER A 1 195 ? -16.180 1.580 4.204 1.00 95.81 195 SER A CA 1
ATOM 1386 C C . SER A 1 195 ? -15.272 2.792 4.045 1.00 95.81 195 SER A C 1
ATOM 1388 O O . SER A 1 195 ? -15.753 3.926 4.001 1.00 95.81 195 SER A O 1
ATOM 1390 N N . PHE A 1 196 ? -13.971 2.562 3.895 1.00 95.19 196 PHE A N 1
ATOM 1391 C CA . PHE A 1 196 ? -13.047 3.635 3.563 1.00 95.19 196 PHE A CA 1
ATOM 1392 C C . PHE A 1 196 ? -13.267 4.076 2.113 1.00 95.19 196 PHE A C 1
ATOM 1394 O O . PHE A 1 196 ? -13.314 3.230 1.215 1.00 95.19 196 PHE A O 1
ATOM 1401 N N . VAL A 1 197 ? -13.400 5.386 1.909 1.00 94.44 197 VAL A N 1
ATOM 1402 C CA . VAL A 1 197 ? -13.534 6.016 0.593 1.00 94.44 197 VAL A CA 1
ATOM 1403 C C . VAL A 1 197 ? -12.228 6.728 0.283 1.00 94.44 197 VAL A C 1
ATOM 1405 O O . VAL A 1 197 ? -11.802 7.600 1.040 1.00 94.44 197 VAL A O 1
ATOM 1408 N N . ASP A 1 198 ? -11.581 6.332 -0.807 1.00 90.81 198 ASP A N 1
ATOM 1409 C CA . ASP A 1 198 ? -10.359 6.975 -1.279 1.00 90.81 198 ASP A CA 1
ATOM 1410 C C . ASP A 1 198 ? -10.641 8.399 -1.787 1.00 90.81 198 ASP A C 1
ATOM 1412 O O . ASP A 1 198 ? -11.769 8.754 -2.128 1.00 90.81 198 ASP A O 1
ATOM 1416 N N . ASN A 1 199 ? -9.592 9.217 -1.926 1.00 93.06 199 ASN A N 1
ATOM 1417 C CA . ASN A 1 199 ? -9.700 10.580 -2.473 1.00 93.06 199 ASN A CA 1
ATOM 1418 C C . ASN A 1 199 ? -10.287 10.631 -3.900 1.00 93.06 199 ASN A C 1
ATOM 1420 O O . ASN A 1 199 ? -10.700 11.694 -4.353 1.00 93.06 199 ASN A O 1
ATOM 1424 N N . SER A 1 200 ? -10.304 9.503 -4.615 1.00 89.50 200 SER A N 1
ATOM 1425 C CA . SER A 1 200 ? -10.941 9.348 -5.928 1.00 89.50 200 SER A CA 1
ATOM 1426 C C . SER A 1 200 ? -12.459 9.141 -5.857 1.00 89.50 200 SER A C 1
ATOM 1428 O O . SER A 1 200 ? -13.100 9.032 -6.898 1.00 89.50 200 SER A O 1
ATOM 1430 N N . GLY A 1 201 ? -13.035 9.036 -4.657 1.00 91.31 201 GLY A N 1
ATOM 1431 C CA . GLY A 1 201 ? -14.434 8.661 -4.450 1.00 91.31 201 GLY A CA 1
ATOM 1432 C C . GLY A 1 201 ? -14.694 7.156 -4.556 1.00 91.31 201 GLY A C 1
ATOM 1433 O O . GLY A 1 201 ? -15.833 6.727 -4.397 1.00 91.31 201 GLY A O 1
ATOM 1434 N N . ALA A 1 202 ? -13.663 6.337 -4.798 1.00 88.56 202 ALA A N 1
ATOM 1435 C CA . ALA A 1 202 ? -13.806 4.887 -4.812 1.00 88.56 202 ALA A CA 1
ATOM 1436 C C . ALA A 1 202 ? -14.013 4.358 -3.384 1.00 88.56 202 ALA A C 1
ATOM 1438 O O . ALA A 1 202 ? -13.173 4.553 -2.504 1.00 88.56 202 ALA A O 1
ATOM 1439 N N . THR A 1 203 ? -15.136 3.682 -3.153 1.00 91.81 203 THR A N 1
ATOM 1440 C CA . THR A 1 203 ? -15.441 3.009 -1.886 1.00 91.81 203 THR A CA 1
ATOM 1441 C C . THR A 1 203 ? -14.753 1.650 -1.851 1.00 91.81 203 THR A C 1
ATOM 1443 O O . THR A 1 203 ? -14.870 0.876 -2.797 1.00 91.81 203 THR A O 1
ATOM 1446 N N . SER A 1 204 ? -14.075 1.328 -0.755 1.00 92.44 204 SER A N 1
ATOM 1447 C CA . SER A 1 204 ? -13.531 -0.011 -0.519 1.00 92.44 204 SER A CA 1
ATOM 1448 C C . SER A 1 204 ? -14.378 -0.801 0.472 1.00 92.44 204 SER A C 1
ATOM 1450 O O . SER A 1 204 ? -14.894 -0.232 1.421 1.00 92.44 204 SER A O 1
ATOM 1452 N N . ASP A 1 205 ? -14.451 -2.124 0.354 1.00 94.25 205 ASP A N 1
ATOM 1453 C CA . ASP A 1 205 ? -15.289 -2.961 1.237 1.00 94.25 205 ASP A CA 1
ATOM 1454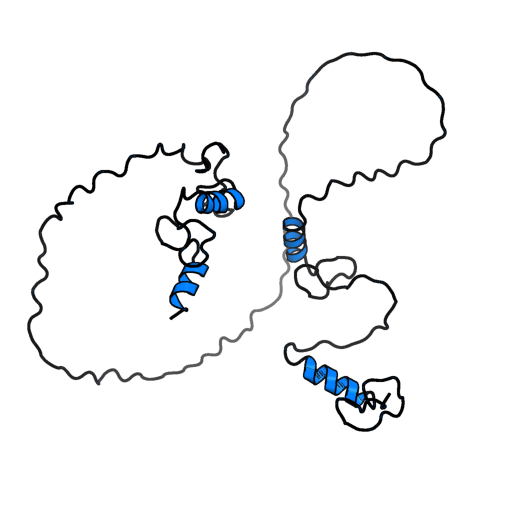 C C . ASP A 1 205 ? -14.830 -3.022 2.709 1.00 94.25 205 ASP A C 1
ATOM 1456 O O . ASP A 1 205 ? -15.438 -3.690 3.549 1.00 94.25 205 ASP A O 1
ATOM 1460 N N . TYR A 1 206 ? -13.739 -2.335 3.054 1.00 95.88 206 TYR A N 1
ATOM 1461 C CA . TYR A 1 206 ? -13.109 -2.376 4.369 1.00 95.88 206 TYR A CA 1
ATOM 1462 C C . TYR A 1 206 ? -12.915 -0.960 4.905 1.00 95.88 206 TYR A C 1
ATOM 1464 O O . TYR A 1 206 ? -12.556 -0.046 4.170 1.00 95.88 206 TYR A O 1
ATOM 1472 N N . CYS A 1 207 ? -13.094 -0.762 6.210 1.00 96.69 207 CYS A N 1
ATOM 1473 C CA . CYS A 1 207 ? -12.908 0.557 6.825 1.00 96.69 207 CYS A CA 1
ATOM 1474 C C . CYS A 1 207 ? -11.431 0.951 7.006 1.00 96.69 207 CYS A C 1
ATOM 1476 O O . CYS A 1 207 ? -11.130 2.089 7.352 1.00 96.69 207 CYS A O 1
ATOM 1478 N N . SER A 1 208 ? -10.500 0.001 6.883 1.00 95.81 208 SER A N 1
ATOM 1479 C CA . SER A 1 208 ? -9.071 0.236 7.098 1.00 95.81 208 SER A CA 1
ATOM 1480 C C . SER A 1 208 ? -8.211 -0.825 6.414 1.00 95.81 208 SER A C 1
ATOM 1482 O O . SER A 1 208 ? -8.678 -1.925 6.114 1.00 95.81 208 SER A O 1
ATOM 1484 N N . ILE A 1 209 ? -6.922 -0.517 6.239 1.00 95.00 209 ILE A N 1
ATOM 1485 C CA . ILE A 1 209 ? -5.921 -1.467 5.729 1.00 95.00 209 ILE A CA 1
ATOM 1486 C C . ILE A 1 209 ? -5.798 -2.685 6.656 1.00 95.00 209 ILE A C 1
ATOM 1488 O O . ILE A 1 209 ? -5.732 -3.808 6.169 1.00 95.00 209 ILE A O 1
ATOM 1492 N N . LYS A 1 210 ? -5.848 -2.490 7.982 1.00 96.94 210 LYS A N 1
ATOM 1493 C CA . LYS A 1 210 ? -5.781 -3.599 8.948 1.00 96.94 210 LYS A CA 1
ATOM 1494 C C . LYS A 1 210 ? -6.929 -4.591 8.766 1.00 96.94 210 LYS A C 1
ATOM 1496 O O . LYS A 1 210 ? -6.688 -5.786 8.691 1.00 96.94 210 LYS A O 1
ATOM 1501 N N . HIS A 1 211 ? -8.158 -4.097 8.611 1.00 97.50 211 HIS A N 1
ATOM 1502 C CA . HIS A 1 211 ? -9.317 -4.967 8.367 1.00 97.50 211 HIS A CA 1
ATOM 1503 C C . HIS A 1 211 ? -9.237 -5.680 7.020 1.00 97.50 211 HIS A C 1
ATOM 1505 O O . HIS A 1 211 ? -9.726 -6.793 6.876 1.00 97.50 211 HIS A O 1
ATOM 1511 N N . ARG A 1 212 ? -8.584 -5.064 6.036 1.00 95.88 212 ARG A N 1
ATOM 1512 C CA . ARG A 1 212 ? -8.335 -5.694 4.746 1.00 95.88 212 ARG A CA 1
ATOM 1513 C C . ARG A 1 212 ? -7.377 -6.897 4.876 1.00 95.88 212 ARG A C 1
ATOM 1515 O O . ARG A 1 212 ? -7.604 -7.914 4.232 1.00 95.88 212 ARG A O 1
ATOM 1522 N N . GLU A 1 213 ? -6.344 -6.809 5.713 1.00 97.00 213 GLU A N 1
ATOM 1523 C CA . GLU A 1 213 ? -5.410 -7.919 6.000 1.00 97.00 213 GLU A CA 1
ATOM 1524 C C . GLU A 1 213 ? -6.037 -9.004 6.889 1.00 97.00 213 GLU A C 1
ATOM 1526 O O . GLU A 1 213 ? -5.841 -10.203 6.675 1.00 97.00 213 GLU A O 1
ATOM 1531 N N . GLU A 1 214 ? -6.834 -8.587 7.872 1.00 96.69 214 GLU A N 1
ATOM 1532 C CA . GLU A 1 214 ? -7.558 -9.490 8.764 1.00 96.69 214 GLU A CA 1
ATOM 1533 C C . GLU A 1 214 ? -8.567 -10.347 7.997 1.00 96.69 214 GLU A C 1
ATOM 1535 O O . GLU A 1 214 ? -8.691 -11.537 8.272 1.00 96.69 214 GLU A O 1
ATOM 1540 N N . ALA A 1 215 ? -9.227 -9.791 6.977 1.00 96.75 215 ALA A N 1
ATOM 1541 C CA . ALA A 1 215 ? -10.171 -10.524 6.134 1.00 96.75 215 ALA A CA 1
ATOM 1542 C C . ALA A 1 215 ? -9.509 -11.710 5.411 1.00 96.75 215 ALA A C 1
ATOM 1544 O O . ALA A 1 215 ? -10.111 -12.771 5.254 1.00 96.75 215 ALA A O 1
ATOM 1545 N N . VAL A 1 216 ? -8.254 -11.530 4.993 1.00 97.31 216 VAL A N 1
ATOM 1546 C CA . VAL A 1 216 ? -7.456 -12.578 4.348 1.00 97.31 216 VAL A CA 1
ATOM 1547 C C . VAL A 1 216 ? -6.980 -13.596 5.378 1.00 97.31 216 VAL A C 1
ATOM 1549 O O . VAL A 1 216 ? -7.116 -14.796 5.166 1.00 97.31 216 VAL A O 1
ATOM 1552 N N . THR A 1 217 ? -6.466 -13.120 6.513 1.00 97.19 217 THR A N 1
ATOM 1553 C CA . THR A 1 217 ? -5.960 -13.978 7.598 1.00 97.19 217 THR A CA 1
ATOM 1554 C C . THR A 1 217 ? -7.060 -14.852 8.203 1.00 97.19 217 THR A C 1
ATOM 1556 O O . THR A 1 217 ? -6.826 -16.011 8.525 1.00 97.19 217 THR A O 1
ATOM 1559 N N . SER A 1 218 ? -8.274 -14.315 8.320 1.00 95.88 218 SER A N 1
ATOM 1560 C CA . SER A 1 218 ? -9.458 -15.036 8.806 1.00 95.88 218 SER A CA 1
ATOM 1561 C C . SER A 1 218 ? -10.089 -15.956 7.757 1.00 95.88 218 SER A C 1
ATOM 1563 O O . SER A 1 218 ? -11.021 -16.689 8.076 1.00 95.88 218 SER A O 1
ATOM 1565 N N . GLY A 1 219 ? -9.613 -15.925 6.507 1.00 95.50 219 GLY A N 1
ATOM 1566 C CA . GLY A 1 219 ? -10.157 -16.739 5.421 1.00 95.50 219 GLY A CA 1
ATOM 1567 C C . GLY A 1 219 ? -11.561 -16.326 4.969 1.00 95.50 219 GLY A C 1
ATOM 1568 O O . GLY A 1 219 ? -12.213 -17.083 4.254 1.00 95.50 219 GLY A O 1
ATOM 1569 N N . VAL A 1 220 ? -12.034 -15.133 5.354 1.00 94.69 220 VAL A N 1
ATOM 1570 C CA . VAL A 1 220 ? -13.332 -14.592 4.907 1.00 94.69 220 VAL A CA 1
ATOM 1571 C C . VAL A 1 220 ? -13.302 -14.296 3.405 1.00 94.69 220 VAL A C 1
ATOM 1573 O O . VAL A 1 220 ? -14.311 -14.430 2.715 1.00 94.69 220 VAL A O 1
ATOM 1576 N N . VAL A 1 221 ? -12.133 -13.919 2.888 1.00 95.75 221 VAL A N 1
ATOM 1577 C CA . VAL A 1 221 ? -11.895 -13.604 1.476 1.00 95.75 221 VAL A CA 1
ATOM 1578 C C . VAL A 1 221 ? -10.592 -14.224 0.991 1.00 95.75 221 VAL A C 1
ATOM 1580 O O . VAL A 1 221 ? -9.653 -14.437 1.757 1.00 95.75 221 VAL A O 1
ATOM 1583 N N . LEU A 1 222 ? -10.522 -14.501 -0.310 1.00 96.31 222 LEU A N 1
ATOM 1584 C CA . LEU A 1 222 ? -9.337 -15.092 -0.922 1.00 96.31 222 LEU A CA 1
ATOM 1585 C C . LEU A 1 222 ? -8.180 -14.090 -0.967 1.00 96.31 222 LEU A C 1
ATOM 1587 O O . LEU A 1 222 ? -8.351 -12.930 -1.351 1.00 96.31 222 LEU A O 1
ATOM 1591 N N . ALA A 1 223 ? -6.986 -14.565 -0.617 1.00 97.69 223 ALA A N 1
ATOM 1592 C CA . ALA A 1 223 ? -5.753 -13.794 -0.687 1.00 97.69 223 ALA A CA 1
ATOM 1593 C C . ALA A 1 223 ? -5.333 -13.529 -2.142 1.00 97.69 223 ALA A C 1
ATOM 1595 O O . ALA A 1 223 ? -5.489 -14.382 -3.018 1.00 97.69 223 ALA A O 1
ATOM 1596 N N . CYS A 1 224 ? -4.728 -12.371 -2.399 1.00 97.88 224 CYS A N 1
ATOM 1597 C CA . CYS A 1 224 ? -4.030 -12.067 -3.646 1.00 97.88 224 CYS A CA 1
ATOM 1598 C C . CYS A 1 224 ? -2.975 -13.138 -3.945 1.00 97.88 224 CYS A C 1
ATOM 1600 O O . CYS A 1 224 ? -2.131 -13.417 -3.094 1.00 97.88 224 CYS A O 1
ATOM 1602 N N . ILE A 1 225 ? -2.976 -13.681 -5.165 1.00 96.81 225 ILE A N 1
ATOM 1603 C CA . ILE A 1 225 ? -2.058 -14.766 -5.549 1.00 96.81 225 ILE A CA 1
ATOM 1604 C C . ILE A 1 225 ? -0.589 -14.335 -5.410 1.00 96.81 225 ILE A C 1
ATOM 1606 O O . ILE A 1 225 ? 0.243 -15.126 -4.969 1.00 96.81 225 ILE A O 1
ATOM 1610 N N . MET A 1 226 ? -0.278 -13.067 -5.703 1.00 96.44 226 MET A N 1
ATOM 1611 C CA . MET A 1 226 ? 1.098 -12.570 -5.642 1.00 96.44 226 MET A CA 1
ATOM 1612 C C . MET A 1 226 ? 1.591 -12.228 -4.243 1.00 96.44 226 MET A C 1
ATOM 1614 O O . MET A 1 226 ? 2.631 -12.725 -3.823 1.00 96.44 226 MET A O 1
ATOM 1618 N N . CYS A 1 227 ? 0.895 -11.340 -3.528 1.00 96.88 227 CYS A N 1
ATOM 1619 C CA . CYS A 1 227 ? 1.392 -10.842 -2.243 1.00 96.88 227 CYS A CA 1
ATOM 1620 C C . CYS A 1 227 ? 0.866 -11.630 -1.042 1.00 96.88 227 CYS A C 1
ATOM 1622 O O . CYS A 1 227 ? 1.396 -11.468 0.052 1.00 96.88 227 CYS A O 1
ATOM 1624 N N . LYS A 1 228 ? -0.202 -12.424 -1.223 1.00 96.94 228 LYS A N 1
ATOM 1625 C CA . LYS A 1 228 ? -0.903 -13.200 -0.184 1.00 96.94 228 LYS A CA 1
ATOM 1626 C C . LYS A 1 228 ? -1.344 -12.397 1.050 1.00 96.94 228 LYS A C 1
ATOM 1628 O O . LYS A 1 228 ? -1.698 -12.978 2.067 1.00 96.94 228 LYS A O 1
ATOM 1633 N N . ARG A 1 229 ? -1.338 -11.063 0.961 1.00 97.00 229 ARG A N 1
ATOM 1634 C CA . ARG A 1 229 ? -1.548 -10.147 2.093 1.00 97.00 229 ARG A CA 1
ATOM 1635 C C . ARG A 1 229 ? -2.888 -9.421 2.046 1.00 97.00 229 ARG A C 1
ATOM 1637 O O . ARG A 1 229 ? -3.490 -9.161 3.079 1.00 97.00 229 ARG A O 1
ATOM 1644 N N . PHE A 1 230 ? -3.345 -9.084 0.846 1.00 97.00 230 PHE A N 1
ATOM 1645 C CA . PHE A 1 230 ? -4.573 -8.325 0.615 1.00 97.00 230 PHE A CA 1
ATOM 1646 C C . PHE A 1 230 ? -5.581 -9.167 -0.172 1.00 97.00 230 PHE A C 1
ATOM 1648 O O . PHE A 1 230 ? -5.157 -10.067 -0.900 1.00 97.00 230 PHE A O 1
ATOM 1655 N N . PRO A 1 231 ? -6.890 -8.892 -0.050 1.00 97.00 231 PRO A N 1
ATOM 1656 C CA . PRO A 1 231 ? -7.921 -9.635 -0.744 1.00 97.00 231 PRO A CA 1
ATOM 1657 C C . PRO A 1 231 ? -7.830 -9.418 -2.249 1.00 97.00 231 PRO A C 1
ATOM 1659 O O . PRO A 1 231 ? -7.341 -8.385 -2.723 1.00 97.00 231 PRO A O 1
ATOM 1662 N N . GLN A 1 232 ? -8.295 -10.414 -2.994 1.00 96.44 232 GLN A N 1
ATOM 1663 C CA . GLN A 1 232 ? -8.477 -10.301 -4.437 1.00 96.44 232 GLN A CA 1
ATOM 1664 C C . GLN A 1 232 ? -9.514 -9.214 -4.757 1.00 96.44 232 GLN A C 1
ATOM 1666 O O . GLN A 1 232 ? -10.458 -9.007 -3.998 1.00 96.44 232 GLN A O 1
ATOM 1671 N N . SER A 1 233 ? -9.319 -8.504 -5.869 1.00 92.31 233 SER A N 1
ATOM 1672 C CA . SER A 1 233 ? -10.355 -7.619 -6.416 1.00 92.31 233 SER A CA 1
ATOM 1673 C C . SER A 1 233 ? -11.468 -8.444 -7.068 1.00 92.31 233 SER A C 1
ATOM 1675 O O . SER A 1 233 ? -11.185 -9.518 -7.594 1.00 92.31 233 SER A O 1
ATOM 1677 N N . ASP A 1 234 ? -12.693 -7.925 -7.141 1.00 87.38 234 ASP A N 1
ATOM 1678 C CA . ASP A 1 234 ? -13.821 -8.659 -7.745 1.00 87.38 234 ASP A CA 1
ATOM 1679 C C . ASP A 1 234 ? -13.574 -9.073 -9.200 1.00 87.38 234 ASP A C 1
ATOM 1681 O O . ASP A 1 234 ? -14.038 -10.118 -9.650 1.00 87.38 234 ASP A O 1
ATOM 1685 N N . ALA A 1 235 ? -12.811 -8.267 -9.939 1.00 91.00 235 ALA A N 1
ATOM 1686 C CA . ALA A 1 235 ? -12.510 -8.525 -11.340 1.00 91.00 235 ALA A CA 1
ATOM 1687 C C . ALA A 1 235 ? -11.232 -9.354 -11.558 1.00 91.00 235 ALA A C 1
ATOM 1689 O O . ALA A 1 235 ? -11.010 -9.833 -12.664 1.00 91.00 235 ALA A O 1
ATOM 1690 N N . ASN A 1 236 ? -10.337 -9.470 -10.565 1.00 94.19 236 ASN A N 1
ATOM 1691 C CA . ASN A 1 236 ? -9.012 -10.071 -10.771 1.00 94.19 236 ASN A CA 1
ATOM 1692 C C . ASN A 1 236 ? -8.465 -10.735 -9.509 1.00 94.19 236 ASN A C 1
ATOM 1694 O O . ASN A 1 236 ? -8.546 -10.170 -8.420 1.00 94.19 236 ASN A O 1
ATOM 1698 N N . HIS A 1 237 ? -7.715 -11.826 -9.689 1.00 96.19 237 HIS A N 1
ATOM 1699 C CA . HIS A 1 237 ? -7.025 -12.563 -8.619 1.00 96.19 237 HIS A CA 1
ATOM 1700 C C . HIS A 1 237 ? -5.867 -11.810 -7.925 1.00 96.19 237 HIS A C 1
ATOM 1702 O O . HIS A 1 237 ? -5.098 -12.388 -7.148 1.00 96.19 237 HIS A O 1
ATOM 1708 N N . PHE A 1 238 ? -5.734 -10.510 -8.185 1.00 97.12 238 PHE A N 1
ATOM 1709 C CA . PHE A 1 238 ? -4.694 -9.642 -7.652 1.00 97.12 238 PHE A CA 1
ATOM 1710 C C . PHE A 1 238 ? -5.320 -8.492 -6.866 1.00 97.12 238 PHE A C 1
ATOM 1712 O O . PHE A 1 238 ? -6.355 -7.956 -7.254 1.00 97.12 238 PHE A O 1
ATOM 1719 N N . CYS A 1 239 ? -4.669 -8.072 -5.782 1.00 95.56 239 CYS A N 1
ATOM 1720 C CA . CYS A 1 239 ? -5.136 -6.946 -4.968 1.00 95.56 239 CYS A CA 1
ATOM 1721 C C . CYS A 1 239 ? -4.846 -5.570 -5.588 1.00 95.56 239 CYS A C 1
ATOM 1723 O O . CYS A 1 239 ? -5.369 -4.562 -5.119 1.00 95.56 239 CYS A O 1
ATOM 1725 N N . SER A 1 240 ? -3.953 -5.494 -6.580 1.00 93.75 240 SER A N 1
ATOM 1726 C CA . SER A 1 240 ? -3.547 -4.242 -7.224 1.00 93.75 240 SER A CA 1
ATOM 1727 C C . SER A 1 240 ? -2.982 -4.486 -8.622 1.00 93.75 240 SER A C 1
ATOM 1729 O O . SER A 1 240 ? -2.551 -5.598 -8.944 1.00 93.75 240 SER A O 1
ATOM 1731 N N . LYS A 1 241 ? -2.931 -3.424 -9.439 1.00 95.06 241 LYS A N 1
ATOM 1732 C CA . LYS A 1 241 ? -2.257 -3.443 -10.747 1.00 95.06 241 LYS A CA 1
ATOM 1733 C C . LYS A 1 241 ? -0.788 -3.853 -10.611 1.00 95.06 241 LYS A C 1
ATOM 1735 O O . LYS A 1 241 ? -0.339 -4.721 -11.340 1.00 95.06 241 LYS A O 1
ATOM 1740 N N . ALA A 1 242 ? -0.082 -3.327 -9.609 1.00 96.69 242 ALA A N 1
ATOM 1741 C CA . ALA A 1 242 ? 1.313 -3.686 -9.357 1.00 96.69 242 ALA A CA 1
ATOM 1742 C C . ALA A 1 242 ? 1.501 -5.192 -9.096 1.00 96.69 242 ALA A C 1
ATOM 1744 O O . ALA A 1 242 ? 2.424 -5.794 -9.630 1.00 96.69 242 ALA A O 1
ATOM 1745 N N . CYS A 1 243 ? 0.615 -5.819 -8.311 1.00 97.56 243 CYS A N 1
ATOM 1746 C CA . CYS A 1 243 ? 0.656 -7.269 -8.107 1.00 97.56 243 CYS A CA 1
ATOM 1747 C C . CYS A 1 243 ? 0.358 -8.043 -9.395 1.00 97.56 243 CYS A C 1
ATOM 1749 O O . CYS A 1 243 ? 0.990 -9.061 -9.633 1.00 97.56 243 CYS A O 1
ATOM 1751 N N . ARG A 1 244 ? -0.566 -7.569 -10.235 1.00 96.81 244 ARG A N 1
ATOM 1752 C CA . ARG A 1 244 ? -0.823 -8.192 -11.540 1.00 96.81 244 ARG A CA 1
ATOM 1753 C C . ARG A 1 244 ? 0.406 -8.123 -12.443 1.00 96.81 244 ARG A C 1
ATOM 1755 O O . ARG A 1 244 ? 0.824 -9.145 -12.966 1.00 96.81 244 ARG A O 1
ATOM 1762 N N . ASP A 1 245 ? 0.998 -6.941 -12.577 1.00 96.75 245 ASP A N 1
ATOM 1763 C CA . ASP A 1 245 ? 2.161 -6.725 -13.440 1.00 96.75 245 ASP A CA 1
ATOM 1764 C C . ASP A 1 245 ? 3.351 -7.585 -12.968 1.00 96.75 245 ASP A C 1
ATOM 1766 O O . ASP A 1 245 ? 4.022 -8.219 -13.775 1.00 96.75 245 ASP A O 1
ATOM 1770 N N . GLN A 1 246 ? 3.561 -7.713 -11.652 1.00 97.19 246 GLN A N 1
ATOM 1771 C CA . GLN A 1 246 ? 4.583 -8.610 -11.090 1.00 97.19 246 GLN A CA 1
ATOM 1772 C C . GLN A 1 246 ? 4.337 -10.094 -11.381 1.00 97.19 246 GLN A C 1
ATOM 1774 O O . GLN A 1 246 ? 5.301 -10.850 -11.478 1.00 97.19 246 GLN A O 1
ATOM 1779 N N . ALA A 1 247 ? 3.076 -10.517 -11.480 1.00 96.44 247 ALA A N 1
ATOM 1780 C CA . ALA A 1 247 ? 2.735 -11.895 -11.822 1.00 96.44 247 ALA A CA 1
ATOM 1781 C C . ALA A 1 247 ? 3.074 -12.220 -13.278 1.00 96.44 247 ALA A C 1
ATOM 1783 O O . ALA A 1 247 ? 3.465 -13.339 -13.566 1.00 96.44 247 ALA A O 1
ATOM 1784 N N . LEU A 1 248 ? 2.945 -11.238 -14.177 1.00 95.31 248 LEU A N 1
ATOM 1785 C CA . LEU A 1 248 ? 3.262 -11.396 -15.599 1.00 95.31 248 LEU A CA 1
ATOM 1786 C C . LEU A 1 248 ? 4.772 -11.396 -15.871 1.00 95.31 248 LEU A C 1
ATOM 1788 O O . LEU A 1 248 ? 5.213 -11.944 -16.872 1.00 95.31 248 LEU A O 1
ATOM 1792 N N . VAL A 1 249 ? 5.561 -10.770 -14.994 1.00 96.44 249 VAL A N 1
ATOM 1793 C CA . VAL A 1 249 ? 7.023 -10.665 -15.145 1.00 96.44 249 VAL A CA 1
ATOM 1794 C C . VAL A 1 249 ? 7.764 -11.871 -14.562 1.00 96.44 249 VAL A C 1
ATOM 1796 O O . VAL A 1 249 ? 8.919 -12.090 -14.912 1.00 96.44 249 VAL A O 1
ATOM 1799 N N . LYS A 1 250 ? 7.147 -12.648 -13.663 1.00 89.75 250 LYS A N 1
ATOM 1800 C CA . LYS A 1 250 ? 7.766 -13.855 -13.096 1.00 89.75 250 LYS A CA 1
ATOM 1801 C C . LYS A 1 250 ? 7.440 -15.068 -13.982 1.00 89.75 250 LYS A C 1
ATOM 1803 O O . LYS A 1 250 ? 6.281 -15.479 -13.952 1.00 89.75 250 LYS A O 1
ATOM 1808 N N . PRO A 1 251 ? 8.408 -15.597 -14.757 1.00 72.38 251 PRO A N 1
ATOM 1809 C CA . PRO A 1 251 ? 8.226 -16.829 -15.520 1.00 72.38 251 PRO A CA 1
ATOM 1810 C C . PRO A 1 251 ? 8.124 -18.058 -14.609 1.00 72.38 251 PRO A C 1
ATOM 1812 O O . PRO A 1 251 ? 8.678 -18.018 -13.482 1.00 72.38 251 PRO A O 1
#

Sequence (251 aa):
MAPALCDNCHKKPKFSTFQYCGKTCAAEATAKNTGAGRGGKAKGAPTPGKPNNLCIQCGKKPKFGTHNYCGKRCATLGAANAGPQPARQGRQVAPAKPKAPAVRTPAVPAPTKANLFASLKGKKAVEEGSESDFSSDYGDSDSAIDPDDYPSSDDPSTPATPSGRGATTKKIPPKPATKRNAPGTCVIPGCGKPSFVDNSGATSDYCSIKHREEAVTSGVVLACIMCKRFPQSDANHFCSKACRDQALVKP

Organism: Serpula lacrymans var. lacrymans (strain S7.9) (NCBI:txid578457)